Protein AF-A0A2J6Q0L1-F1 (afdb_monomer_lite)

Sequence (303 aa):
MDSPPRVKHFVGAFVLASAIPRPVEITCDRCSRRFTNGVYFHCTGCNDGNYDICPDCARTGIYCRDDSHSWVKQVIENGLRSSDVTISPESARKTNSVASYPSRFRPPQDTDTPKSLFADEHRFIRKSDPREILIYTDGACLRNGQSNPQAGFAFVYRSSAYNQTGTLTHAGTVRVRLETMGPTGETYTQTSNRAELRAVIAALQFLDWSTDCNRSWRSLVFATDSEYVAVNATERIKRWEATGWKLASYKGRAPEPVKNQDLWKLLLILIRQLREDGVNVAFWRIPREWNERADEFVKKGAE

Organism: NCBI:txid2082293

Structure (mmCIF, N/CA/C/O backbone):
data_AF-A0A2J6Q0L1-F1
#
_entry.id   AF-A0A2J6Q0L1-F1
#
loop_
_atom_site.group_PDB
_atom_site.id
_atom_site.type_symbol
_atom_site.label_atom_id
_atom_site.label_alt_id
_atom_site.label_comp_id
_atom_site.label_asym_id
_atom_site.label_entity_id
_atom_site.label_seq_id
_atom_site.pdbx_PDB_ins_code
_atom_site.Cartn_x
_atom_site.Cartn_y
_atom_site.Cartn_z
_atom_site.occupancy
_atom_site.B_iso_or_equiv
_atom_site.auth_seq_id
_atom_site.auth_comp_id
_atom_site.auth_asym_id
_atom_site.auth_atom_id
_atom_site.pdbx_PDB_model_num
ATOM 1 N N . MET A 1 1 ? -15.603 49.221 91.912 1.00 43.81 1 MET A N 1
ATOM 2 C CA . MET A 1 1 ? -15.381 47.778 91.685 1.00 43.81 1 MET A CA 1
ATOM 3 C C . MET A 1 1 ? -15.464 47.568 90.187 1.00 43.81 1 MET A C 1
ATOM 5 O O . MET A 1 1 ? -16.550 47.334 89.679 1.00 43.81 1 MET A O 1
ATOM 9 N N . ASP A 1 2 ? -14.348 47.765 89.488 1.00 39.31 2 ASP A N 1
ATOM 10 C CA . ASP A 1 2 ? -14.297 47.652 88.029 1.00 39.31 2 ASP A CA 1
ATOM 11 C C . ASP A 1 2 ? -13.705 46.305 87.620 1.00 39.31 2 ASP A C 1
ATOM 13 O O . ASP A 1 2 ? -12.690 45.857 88.151 1.00 39.31 2 ASP A O 1
ATOM 17 N N . SER A 1 3 ? -14.417 45.645 86.711 1.00 39.88 3 SER A N 1
ATOM 18 C CA . SER A 1 3 ? -14.129 44.307 86.191 1.00 39.88 3 SER A CA 1
ATOM 19 C C . SER A 1 3 ? -12.956 44.322 85.196 1.00 39.88 3 SER A C 1
ATOM 21 O O . SER A 1 3 ? -12.759 45.326 84.511 1.00 39.88 3 SER A O 1
ATOM 23 N N . PRO A 1 4 ? -12.198 43.218 85.045 1.00 42.66 4 PRO A N 1
ATOM 24 C CA . PRO A 1 4 ? -11.096 43.145 84.088 1.00 42.66 4 PRO A CA 1
ATOM 25 C C . PRO A 1 4 ? -11.599 42.967 82.636 1.00 42.66 4 PRO A C 1
ATOM 27 O O . PRO A 1 4 ? -12.730 42.516 82.418 1.00 42.66 4 PRO A O 1
ATOM 30 N N . PRO A 1 5 ? -10.781 43.303 81.617 1.00 43.00 5 PRO A N 1
ATOM 31 C CA . PRO A 1 5 ? -11.221 43.333 80.225 1.00 43.00 5 PRO A CA 1
ATOM 32 C C . PRO A 1 5 ? -11.323 41.931 79.601 1.00 43.00 5 PRO A C 1
ATOM 34 O O . PRO A 1 5 ? -10.504 41.047 79.847 1.00 43.00 5 PRO A O 1
ATOM 37 N N . ARG A 1 6 ? -12.331 41.743 78.735 1.00 42.97 6 ARG A N 1
ATOM 38 C CA . ARG A 1 6 ? -12.541 40.522 77.939 1.00 42.97 6 ARG A CA 1
ATOM 39 C C . ARG A 1 6 ? -11.533 40.426 76.787 1.00 42.97 6 ARG A C 1
ATOM 41 O O . ARG A 1 6 ? -11.453 41.322 75.949 1.00 42.97 6 ARG A O 1
ATOM 48 N N . VAL A 1 7 ? -10.842 39.291 76.700 1.00 39.22 7 VAL A N 1
ATOM 49 C CA . VAL A 1 7 ? -10.010 38.888 75.556 1.00 39.22 7 VAL A CA 1
ATOM 50 C C . VAL A 1 7 ? -10.919 38.532 74.373 1.00 39.22 7 VAL A C 1
ATOM 52 O O . VAL A 1 7 ? -11.794 37.677 74.496 1.00 39.22 7 VAL A O 1
ATOM 55 N N . LYS A 1 8 ? -10.731 39.179 73.216 1.00 41.00 8 LYS A N 1
ATOM 56 C CA . LYS A 1 8 ? -11.408 38.804 71.962 1.00 41.00 8 LYS A CA 1
ATOM 57 C C . LYS A 1 8 ? -10.668 37.622 71.329 1.00 41.00 8 LYS A C 1
ATOM 59 O O . LYS A 1 8 ? -9.518 37.764 70.928 1.00 41.00 8 LYS A O 1
ATOM 64 N N . HIS A 1 9 ? -11.318 36.465 71.228 1.00 37.41 9 HIS A N 1
ATOM 65 C CA . HIS A 1 9 ? -10.840 35.358 70.400 1.00 37.41 9 HIS A CA 1
ATOM 66 C C . HIS A 1 9 ? -11.100 35.671 68.922 1.00 37.41 9 HIS A C 1
ATOM 68 O O . HIS A 1 9 ? -12.247 35.830 68.507 1.00 37.41 9 HIS A O 1
ATOM 74 N N . PHE A 1 10 ? -10.031 35.768 68.132 1.00 38.72 10 PHE A N 1
ATOM 75 C CA . PHE A 1 10 ? -10.110 35.747 66.675 1.00 38.72 10 PHE A CA 1
ATOM 76 C C . PHE A 1 10 ? -10.331 34.298 66.231 1.00 38.72 10 PHE A C 1
ATOM 78 O O . PHE A 1 10 ? -9.437 33.463 66.352 1.00 38.72 10 PHE A O 1
ATOM 85 N N . VAL A 1 11 ? -11.524 33.994 65.724 1.00 41.34 11 VAL A N 1
ATOM 86 C CA . VAL A 1 11 ? -11.775 32.748 64.996 1.00 41.34 11 VAL A CA 1
ATOM 87 C C . VAL A 1 11 ? -11.223 32.949 63.586 1.00 41.34 11 VAL A C 1
ATOM 89 O O . VAL A 1 11 ? -11.772 33.722 62.803 1.00 41.34 11 VAL A O 1
ATOM 92 N N . GLY A 1 12 ? -10.088 32.318 63.287 1.00 35.81 12 GLY A N 1
ATOM 93 C CA . GLY A 1 12 ? -9.512 32.308 61.945 1.00 35.81 12 GLY A CA 1
ATOM 94 C C . GLY A 1 12 ? -10.427 31.556 60.981 1.00 35.81 12 GLY A C 1
ATOM 95 O O . GLY A 1 12 ? -10.763 30.396 61.216 1.00 35.81 12 GLY A O 1
ATOM 96 N N . ALA A 1 13 ? -10.833 32.213 59.896 1.00 43.34 13 ALA A N 1
ATOM 97 C CA . ALA A 1 13 ? -11.508 31.557 58.788 1.00 43.34 13 ALA A CA 1
ATOM 98 C C . ALA A 1 13 ? -10.514 30.620 58.083 1.00 43.34 13 ALA A C 1
ATOM 100 O O . ALA A 1 13 ? -9.536 31.073 57.488 1.00 43.34 13 ALA A O 1
ATOM 101 N N . PHE A 1 14 ? -10.758 29.311 58.155 1.00 39.94 14 PHE A N 1
ATOM 102 C CA . PHE A 1 14 ? -10.084 28.337 57.303 1.00 39.94 14 PHE A CA 1
ATOM 103 C C . PHE A 1 14 ? -10.535 28.565 55.857 1.00 39.94 14 PHE A C 1
ATOM 105 O O . PHE A 1 14 ? -11.664 28.248 55.486 1.00 39.94 14 PHE A O 1
ATOM 112 N N . VAL A 1 15 ? -9.649 29.123 55.034 1.00 45.28 15 VAL A N 1
ATOM 113 C CA . VAL A 1 15 ? -9.795 29.092 53.577 1.00 45.28 15 VAL A CA 1
ATOM 114 C C . VAL A 1 15 ? -9.533 27.652 53.141 1.00 45.28 15 VAL A C 1
ATOM 116 O O . VAL A 1 15 ? -8.418 27.151 53.280 1.00 45.28 15 VAL A O 1
ATOM 119 N N . LEU A 1 16 ? -10.566 26.969 52.643 1.00 43.16 16 LEU A N 1
ATOM 120 C CA . LEU A 1 16 ? -10.411 25.690 51.952 1.00 43.16 16 LEU A CA 1
ATOM 121 C C . LEU A 1 16 ? -9.501 25.920 50.740 1.00 43.16 16 LEU A C 1
ATOM 123 O O . LEU A 1 16 ? -9.878 26.617 49.798 1.00 43.16 16 LEU A O 1
ATOM 127 N N . ALA A 1 17 ? -8.293 25.357 50.773 1.00 47.16 17 ALA A N 1
ATOM 128 C CA . ALA A 1 17 ? -7.431 25.299 49.604 1.00 47.16 17 ALA A CA 1
ATOM 129 C C . ALA A 1 17 ? -8.176 24.530 48.503 1.00 47.16 17 ALA A C 1
ATOM 131 O O . ALA A 1 17 ? -8.455 23.339 48.648 1.00 47.16 17 ALA A O 1
ATOM 132 N N . SER A 1 18 ? -8.539 25.229 47.426 1.00 50.53 18 SER A N 1
ATOM 133 C CA . SER A 1 18 ? -9.127 24.612 46.240 1.00 50.53 18 SER A CA 1
ATOM 134 C C . SER A 1 18 ? -8.144 23.567 45.713 1.00 50.53 18 SER A C 1
ATOM 136 O O . SER A 1 18 ? -6.988 23.892 45.429 1.00 50.53 18 SER A O 1
ATOM 138 N N . ALA A 1 19 ? -8.565 22.303 45.660 1.00 52.47 19 ALA A N 1
ATOM 139 C CA . ALA A 1 19 ? -7.734 21.216 45.166 1.00 52.47 19 ALA A CA 1
ATOM 140 C C . ALA A 1 19 ? -7.288 21.544 43.735 1.00 52.47 19 ALA A C 1
ATOM 142 O O . ALA A 1 19 ? -8.127 21.734 42.855 1.00 52.47 19 ALA A O 1
ATOM 143 N N . ILE A 1 20 ? -5.973 21.621 43.503 1.00 54.44 20 ILE A N 1
ATOM 144 C CA . ILE A 1 20 ? -5.416 21.787 42.157 1.00 54.44 20 ILE A CA 1
ATOM 145 C C . ILE A 1 20 ? -5.939 20.611 41.316 1.00 54.44 20 ILE A C 1
ATOM 147 O O . ILE A 1 20 ? -5.666 19.459 41.678 1.00 54.44 20 ILE A O 1
ATOM 151 N N . PRO A 1 21 ? -6.709 20.854 40.237 1.00 56.03 21 PRO A N 1
ATOM 152 C CA . PRO A 1 21 ? -7.221 19.781 39.399 1.00 56.03 21 PRO A CA 1
ATOM 153 C C . PRO A 1 21 ? -6.050 18.945 38.890 1.00 56.03 21 PRO A C 1
ATOM 155 O O . PRO A 1 21 ? -5.069 19.489 38.376 1.00 56.03 21 PRO A O 1
ATOM 158 N N . ARG A 1 22 ? -6.126 17.619 39.051 1.00 58.34 22 ARG A N 1
ATOM 159 C CA . ARG A 1 22 ? -5.112 16.732 38.474 1.00 58.34 22 ARG A CA 1
ATOM 160 C C . ARG A 1 22 ? -5.097 16.951 36.957 1.00 58.34 22 ARG A C 1
ATOM 162 O O . ARG A 1 22 ? -6.177 16.983 36.363 1.00 58.34 22 ARG A O 1
ATOM 169 N N . PRO A 1 23 ? -3.918 17.100 36.332 1.00 65.44 23 PRO A N 1
ATOM 170 C CA . PRO A 1 23 ? -3.839 17.308 34.897 1.00 65.44 23 PRO A CA 1
ATOM 171 C C . PRO A 1 23 ? -4.496 16.131 34.178 1.00 65.44 23 PRO A C 1
ATOM 173 O O . PRO A 1 23 ? -4.191 14.967 34.437 1.00 65.44 23 PRO A O 1
ATOM 176 N N . VAL A 1 24 ? -5.432 16.459 33.295 1.00 76.88 24 VAL A N 1
ATOM 177 C CA . VAL A 1 24 ? -6.114 15.496 32.441 1.00 76.88 24 VAL A CA 1
ATOM 178 C C . VAL A 1 24 ? -5.097 14.933 31.449 1.00 76.88 24 VAL A C 1
ATOM 180 O O . VAL A 1 24 ? -4.650 15.641 30.550 1.00 76.88 24 VAL A O 1
ATOM 183 N N . GLU A 1 25 ? -4.743 13.661 31.599 1.00 86.31 25 GLU A N 1
ATOM 184 C CA . GLU A 1 25 ? -3.939 12.922 30.623 1.00 86.31 25 GLU A CA 1
ATOM 185 C C . GLU A 1 25 ? -4.867 12.095 29.729 1.00 86.31 25 GLU A C 1
ATOM 187 O O . GLU A 1 25 ? -5.691 11.325 30.224 1.00 86.31 25 GLU A O 1
ATOM 192 N N . ILE A 1 26 ? -4.740 12.262 28.414 1.00 89.50 26 ILE A N 1
ATOM 193 C CA . ILE A 1 26 ? -5.405 11.424 27.413 1.00 89.50 26 ILE A CA 1
ATOM 194 C C . ILE A 1 26 ? -4.358 10.526 26.774 1.00 89.50 26 ILE A C 1
ATOM 196 O O . ILE A 1 26 ? -3.254 10.971 26.450 1.00 89.50 26 ILE A O 1
ATOM 200 N N . THR A 1 27 ? -4.721 9.266 26.556 1.00 90.81 27 THR A N 1
ATOM 201 C CA . THR A 1 27 ? -3.919 8.322 25.779 1.00 90.81 27 THR A CA 1
ATOM 202 C C . THR A 1 27 ? -4.638 8.041 24.471 1.00 90.81 27 THR A C 1
ATOM 204 O O . THR A 1 27 ? -5.806 7.690 24.477 1.00 90.81 27 THR A O 1
ATOM 207 N N . CYS A 1 28 ? -3.943 8.188 23.344 1.00 88.25 28 CYS A N 1
ATOM 208 C CA . CYS A 1 28 ? -4.481 7.771 22.055 1.00 88.25 28 CYS A CA 1
ATOM 209 C C . CYS A 1 28 ? -4.581 6.240 22.005 1.00 88.25 28 CYS A C 1
ATOM 211 O O . CYS A 1 28 ? -3.542 5.579 21.983 1.00 88.25 28 CYS A O 1
ATOM 213 N N . ASP A 1 29 ? -5.783 5.681 21.875 1.00 86.31 29 ASP A N 1
ATOM 214 C CA . ASP A 1 29 ? -6.025 4.229 21.799 1.00 86.31 29 ASP A CA 1
ATOM 215 C C . ASP A 1 29 ? -5.377 3.553 20.583 1.00 86.31 29 ASP A C 1
ATOM 217 O O . ASP A 1 29 ? -5.276 2.329 20.509 1.00 86.31 29 ASP A O 1
ATOM 221 N N . ARG A 1 30 ? -4.921 4.345 19.604 1.00 80.12 30 ARG A N 1
ATOM 222 C CA . ARG A 1 30 ? -4.324 3.829 18.370 1.00 80.12 30 ARG A CA 1
ATOM 223 C C . ARG A 1 30 ? -2.802 3.823 18.347 1.00 80.12 30 ARG A C 1
ATOM 225 O O . ARG A 1 30 ? -2.208 2.881 17.835 1.00 80.12 30 ARG A O 1
ATOM 232 N N . CYS A 1 31 ? -2.166 4.901 18.795 1.00 79.75 31 CYS A N 1
ATOM 233 C CA . CYS A 1 31 ? -0.704 5.032 18.748 1.00 79.75 31 CYS A CA 1
ATOM 234 C C . CYS A 1 31 ? -0.062 5.098 20.132 1.00 79.75 31 CYS A C 1
ATOM 236 O O . CYS A 1 31 ? 1.137 5.350 20.229 1.00 79.75 31 CYS A O 1
ATOM 238 N N . SER A 1 32 ? -0.866 4.943 21.186 1.00 87.38 32 SER A N 1
ATOM 239 C CA . SER A 1 32 ? -0.460 4.995 22.593 1.00 87.38 32 SER A CA 1
ATOM 240 C C . SER A 1 32 ? 0.201 6.312 23.016 1.00 87.38 32 SER A C 1
ATOM 242 O O . SER A 1 32 ? 0.731 6.419 24.121 1.00 87.38 32 SER A O 1
ATOM 244 N N . ARG A 1 33 ? 0.171 7.345 22.160 1.00 87.94 33 ARG A N 1
ATOM 245 C CA . ARG A 1 33 ? 0.707 8.670 22.480 1.00 87.94 33 ARG A CA 1
ATOM 246 C C . ARG A 1 33 ? -0.137 9.306 23.577 1.00 87.94 33 ARG A C 1
ATOM 248 O O . ARG A 1 33 ? -1.350 9.430 23.420 1.00 87.94 33 ARG A O 1
ATOM 255 N N . ARG A 1 34 ? 0.534 9.775 24.625 1.00 91.06 34 ARG A N 1
ATOM 256 C CA . ARG A 1 34 ? -0.059 10.552 25.713 1.00 91.06 34 ARG A CA 1
ATOM 257 C C . ARG A 1 34 ? 0.043 12.045 25.445 1.00 91.06 34 ARG A C 1
ATOM 259 O O . ARG A 1 34 ? 1.038 12.503 24.880 1.00 91.06 34 ARG A O 1
ATOM 266 N N . PHE A 1 35 ? -0.982 12.790 25.830 1.00 87.12 35 PHE A N 1
ATOM 267 C CA . PHE A 1 35 ? -1.004 14.244 25.733 1.00 87.12 35 PHE A CA 1
ATOM 268 C C . PHE A 1 35 ? -1.924 14.840 26.801 1.00 87.12 35 PHE A C 1
ATOM 270 O O . PHE A 1 35 ? -2.906 14.231 27.221 1.00 87.12 35 PHE A O 1
ATOM 277 N N . THR A 1 36 ? -1.575 16.044 27.246 1.00 87.75 36 THR A N 1
ATOM 278 C CA . THR A 1 36 ? -2.255 16.771 28.332 1.00 87.75 36 THR A CA 1
ATOM 279 C C . THR A 1 36 ? -2.812 18.119 27.881 1.00 87.75 36 THR A C 1
ATOM 281 O O . THR A 1 36 ? -3.348 18.872 28.688 1.00 87.75 36 THR A O 1
ATOM 284 N N . ASN A 1 37 ? -2.654 18.453 26.598 1.00 87.81 37 ASN A N 1
ATOM 285 C CA . ASN A 1 37 ? -3.068 19.724 26.019 1.00 87.81 37 ASN A CA 1
ATOM 286 C C . ASN A 1 37 ? -3.370 19.551 24.523 1.00 87.81 37 ASN A C 1
ATOM 288 O O . ASN A 1 37 ? -2.780 18.689 23.863 1.00 87.81 37 ASN A O 1
ATOM 292 N N . GLY A 1 38 ? -4.243 20.398 23.984 1.00 88.19 38 GLY A N 1
ATOM 293 C CA . GLY A 1 38 ? -4.613 20.427 22.572 1.00 88.19 38 GLY A CA 1
ATOM 294 C C . GLY A 1 38 ? -5.862 19.614 22.222 1.00 88.19 38 GLY A C 1
ATOM 295 O O . GLY A 1 38 ? -6.671 19.252 23.074 1.00 88.19 38 GLY A O 1
ATOM 296 N N . VAL A 1 39 ? -6.040 19.367 20.923 1.00 89.88 39 VAL A N 1
ATOM 297 C CA . VAL A 1 39 ? -7.239 18.731 20.355 1.00 89.88 39 VAL A CA 1
ATOM 298 C C . VAL A 1 39 ? -7.125 17.207 20.384 1.00 89.88 39 VAL A C 1
ATOM 300 O O . VAL A 1 39 ? -6.062 16.662 20.091 1.00 89.88 39 VAL A O 1
ATOM 303 N N . TYR A 1 40 ? -8.237 16.518 20.628 1.00 90.81 40 TYR A N 1
ATOM 304 C CA . TYR A 1 40 ? -8.406 15.083 20.388 1.00 90.81 40 TYR A CA 1
ATOM 305 C C . TYR A 1 40 ? -9.822 14.765 19.907 1.00 90.81 40 TYR A C 1
ATOM 307 O O . TYR A 1 40 ? -10.690 15.637 19.870 1.00 90.81 40 TYR A O 1
ATOM 315 N N . PHE A 1 41 ? -10.047 13.526 19.481 1.00 89.88 41 PHE A N 1
ATOM 316 C CA . PHE A 1 41 ? -11.352 13.071 19.013 1.00 89.88 41 PHE A CA 1
ATOM 317 C C . PHE A 1 41 ? -11.811 11.899 19.859 1.00 89.88 41 PHE A C 1
ATOM 319 O O . PHE A 1 41 ? -11.091 10.911 19.991 1.00 89.88 41 PHE A O 1
ATOM 326 N N . HIS A 1 42 ? -13.014 12.038 20.394 1.00 89.81 42 HIS A N 1
ATOM 327 C CA . HIS A 1 42 ? -13.631 11.107 21.316 1.00 89.81 42 HIS A CA 1
ATOM 328 C C . HIS A 1 42 ? -14.771 10.357 20.632 1.00 89.81 42 HIS A C 1
ATOM 330 O O . HIS A 1 42 ? -15.653 10.986 20.040 1.00 89.81 42 HIS A O 1
ATOM 336 N N . CYS A 1 43 ? -14.767 9.030 20.707 1.00 87.69 43 CYS A N 1
ATOM 337 C CA . CYS A 1 43 ? -15.856 8.200 20.206 1.00 87.69 43 CYS A CA 1
ATOM 338 C C . CYS A 1 43 ? -16.934 8.037 21.274 1.00 87.69 43 CYS A C 1
ATOM 340 O O . CYS A 1 43 ? -16.639 7.572 22.372 1.00 87.69 43 CYS A O 1
ATOM 342 N N . THR A 1 44 ? -18.194 8.301 20.935 1.00 84.50 44 THR A N 1
ATOM 343 C CA . THR A 1 44 ? -19.297 8.166 21.901 1.00 84.50 44 THR A CA 1
ATOM 344 C C . THR A 1 44 ? -19.805 6.731 22.072 1.00 84.50 44 THR A C 1
ATOM 346 O O . THR A 1 44 ? -20.684 6.509 22.895 1.00 84.50 44 THR A O 1
ATOM 349 N N . GLY A 1 45 ? -19.314 5.769 21.281 1.00 82.19 45 GLY A N 1
ATOM 350 C CA . GLY A 1 45 ? -19.825 4.389 21.275 1.00 82.19 45 GLY A CA 1
ATOM 351 C C . GLY A 1 45 ? -18.782 3.289 21.492 1.00 82.19 45 GLY A C 1
ATOM 352 O O . GLY A 1 45 ? -19.147 2.145 21.739 1.00 82.19 45 GLY A O 1
ATOM 353 N N . CYS A 1 46 ? -17.481 3.585 21.402 1.00 80.62 46 CYS A N 1
ATOM 354 C CA . CYS A 1 46 ? -16.428 2.591 21.636 1.00 80.62 46 CYS A CA 1
ATOM 355 C C . CYS A 1 46 ? -15.864 2.683 23.056 1.00 80.62 46 CYS A C 1
ATOM 357 O O . CYS A 1 46 ? -15.731 3.778 23.596 1.00 80.62 46 CYS A O 1
ATOM 359 N N . ASN A 1 47 ? -15.463 1.532 23.612 1.00 78.44 47 ASN A N 1
ATOM 360 C CA . ASN A 1 47 ? -14.826 1.424 24.931 1.00 78.44 47 ASN A CA 1
ATOM 361 C C . ASN A 1 47 ? -15.643 2.114 26.041 1.00 78.44 47 ASN A C 1
ATOM 363 O O . ASN A 1 47 ? -15.093 2.901 26.803 1.00 78.44 47 ASN A O 1
ATOM 367 N N . ASP A 1 48 ? -16.966 1.909 26.043 1.00 77.00 48 ASP A N 1
ATOM 368 C CA . ASP A 1 48 ? -17.917 2.574 26.948 1.00 77.00 48 ASP A CA 1
ATOM 369 C C . ASP A 1 48 ? -17.828 4.112 26.933 1.00 77.00 48 ASP A C 1
ATOM 371 O O . ASP A 1 48 ? -18.035 4.780 27.945 1.00 77.00 48 ASP A O 1
ATOM 375 N N . GLY A 1 49 ? -17.506 4.686 25.768 1.00 71.69 49 GLY A N 1
ATOM 376 C CA . GLY A 1 49 ? -17.287 6.122 25.622 1.00 71.69 49 GLY A CA 1
ATOM 377 C C . GLY A 1 49 ? -15.947 6.557 26.207 1.00 71.69 49 GLY A C 1
ATOM 378 O O . GLY A 1 49 ? -15.874 7.577 26.876 1.00 71.69 49 GLY A O 1
ATOM 379 N N . ASN A 1 50 ? -14.891 5.769 26.006 1.00 79.38 50 ASN A N 1
ATOM 380 C CA . ASN A 1 50 ? -13.520 6.098 26.407 1.00 79.38 50 ASN A CA 1
ATOM 381 C C . ASN A 1 50 ? -12.519 5.691 25.320 1.00 79.38 50 ASN A C 1
ATOM 383 O O . ASN A 1 50 ? -11.470 5.114 25.599 1.00 79.38 50 ASN A O 1
ATOM 387 N N . TYR A 1 51 ? -12.901 5.888 24.059 1.00 86.94 51 TYR A N 1
ATOM 388 C CA . TYR A 1 51 ? -12.012 5.669 22.928 1.00 86.94 51 TYR A CA 1
ATOM 389 C C . TYR A 1 51 ? -11.602 7.024 22.351 1.00 86.94 51 TYR A C 1
ATOM 391 O O . TYR A 1 51 ? -12.410 7.717 21.724 1.00 86.94 51 TYR A O 1
ATOM 399 N N . ASP A 1 52 ? -10.340 7.379 22.560 1.00 90.56 52 ASP A N 1
ATOM 400 C CA . ASP A 1 52 ? -9.753 8.674 22.256 1.00 90.56 52 ASP A CA 1
ATOM 401 C C . ASP A 1 52 ? -8.624 8.537 21.236 1.00 90.56 52 ASP A C 1
ATOM 403 O O . ASP A 1 52 ? -7.733 7.693 21.343 1.00 90.56 52 ASP A O 1
ATOM 407 N N . ILE A 1 53 ? -8.605 9.417 20.236 1.00 88.31 53 ILE A N 1
ATOM 408 C CA . ILE A 1 53 ? -7.521 9.453 19.251 1.00 88.31 53 ILE A CA 1
ATOM 409 C C . ILE A 1 53 ? -6.921 10.845 19.105 1.00 88.31 53 ILE A C 1
ATOM 411 O O . ILE A 1 53 ? -7.606 11.869 19.131 1.00 88.31 53 ILE A O 1
ATOM 415 N N . CYS A 1 54 ? -5.604 10.883 18.903 1.00 88.25 54 CYS A N 1
ATOM 416 C CA . CYS A 1 54 ? -4.887 12.128 18.658 1.00 88.25 54 CYS A CA 1
ATOM 417 C C . CYS A 1 54 ? -5.166 12.673 17.241 1.00 88.25 54 CYS A C 1
ATOM 419 O O . CYS A 1 54 ? -5.551 11.908 16.347 1.00 88.25 54 CYS A O 1
ATOM 421 N N . PRO A 1 55 ? -4.900 13.968 16.978 1.00 85.19 55 PRO A N 1
ATOM 422 C CA . PRO A 1 55 ? -5.132 14.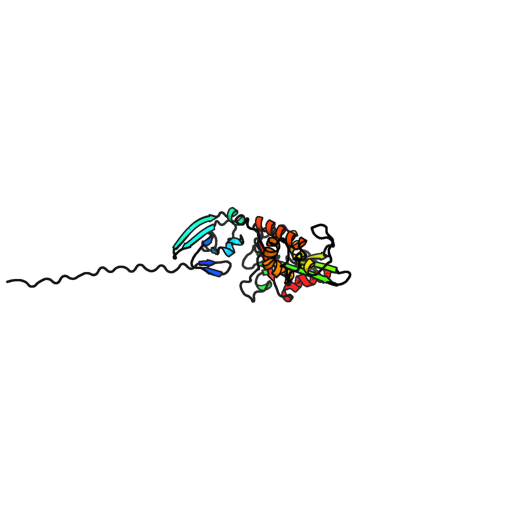576 15.669 1.00 85.19 55 PRO A CA 1
ATOM 423 C C . PRO A 1 55 ? -4.388 13.879 14.531 1.00 85.19 55 PRO A C 1
ATOM 425 O O . PRO A 1 55 ? -4.909 13.771 13.426 1.00 85.19 55 PRO A O 1
ATOM 428 N N . ASP A 1 56 ? -3.190 13.356 14.791 1.00 81.56 56 ASP A N 1
ATOM 429 C CA . ASP A 1 56 ? -2.415 12.622 13.790 1.00 81.56 56 ASP A CA 1
ATOM 430 C C . ASP A 1 56 ? -3.106 11.325 13.369 1.00 81.56 56 ASP A C 1
ATOM 432 O O . ASP A 1 56 ? -3.169 11.020 12.180 1.00 81.56 56 ASP A O 1
ATOM 436 N N . CYS A 1 57 ? -3.652 10.586 14.337 1.00 76.50 57 CYS A N 1
ATOM 437 C CA . CYS A 1 57 ? -4.412 9.371 14.077 1.00 76.50 57 CYS A CA 1
ATOM 438 C C . CYS A 1 57 ? -5.754 9.692 13.413 1.00 76.50 57 CYS A C 1
ATOM 440 O O . CYS A 1 57 ? -6.101 9.033 12.437 1.00 76.50 57 CYS A O 1
ATOM 442 N N . ALA A 1 58 ? -6.456 10.741 13.845 1.00 77.88 58 ALA A N 1
ATOM 443 C CA . ALA A 1 58 ? -7.700 11.187 13.214 1.00 77.88 58 ALA A CA 1
ATOM 444 C C . ALA A 1 58 ? -7.499 11.618 11.753 1.00 77.88 58 ALA A C 1
ATOM 446 O O . ALA A 1 58 ? -8.309 11.297 10.887 1.00 77.88 58 ALA A O 1
ATOM 447 N N . ARG A 1 59 ? -6.365 12.256 11.430 1.00 72.50 59 ARG A N 1
ATOM 448 C CA . ARG A 1 59 ? -5.987 12.600 10.047 1.00 72.50 59 ARG A CA 1
ATOM 449 C C . ARG A 1 59 ? -5.777 11.389 9.151 1.00 72.50 59 ARG A C 1
ATOM 451 O O . ARG A 1 59 ? -5.782 11.536 7.935 1.00 72.50 59 ARG A O 1
ATOM 458 N N . THR A 1 60 ? -5.627 10.190 9.702 1.00 64.38 60 THR A N 1
ATOM 459 C CA . THR A 1 60 ? -5.653 8.976 8.883 1.00 64.38 60 THR A CA 1
ATOM 460 C C . THR A 1 60 ? -7.079 8.573 8.494 1.00 64.38 60 THR A C 1
ATOM 462 O O . THR A 1 60 ? -7.226 7.649 7.723 1.00 64.38 60 THR A O 1
ATOM 465 N N . GLY A 1 61 ? -8.148 9.236 8.937 1.00 61.47 61 GLY A N 1
ATOM 466 C CA . GLY A 1 61 ? -9.516 8.940 8.477 1.00 61.47 61 GLY A CA 1
ATOM 467 C C . GLY A 1 61 ? -10.125 7.651 9.042 1.00 61.47 61 GLY A C 1
ATOM 468 O O . GLY A 1 61 ? -11.276 7.346 8.756 1.00 61.47 61 GLY A O 1
ATOM 469 N N . ILE A 1 62 ? -9.389 6.909 9.876 1.00 63.31 62 ILE A N 1
ATOM 470 C CA . ILE A 1 62 ? -9.960 5.873 10.745 1.00 63.31 62 ILE A CA 1
ATOM 471 C C . ILE A 1 62 ? -10.099 6.490 12.121 1.00 63.31 62 ILE A C 1
ATOM 473 O O . ILE A 1 62 ? -9.096 6.716 12.808 1.00 63.31 62 ILE A O 1
ATOM 477 N N . TYR A 1 63 ? -11.344 6.754 12.496 1.00 69.44 63 TYR A N 1
ATOM 478 C CA . TYR A 1 63 ? -11.638 7.314 13.795 1.00 69.44 63 TYR A CA 1
ATOM 479 C C . TYR A 1 63 ? -11.778 6.190 14.848 1.00 69.44 63 TYR A C 1
ATOM 481 O O . TYR A 1 63 ? -10.989 6.177 15.781 1.00 69.44 63 TYR A O 1
ATOM 489 N N . CYS A 1 64 ? -12.636 5.167 14.684 1.00 70.56 64 CYS A N 1
ATOM 490 C CA . CYS A 1 64 ? -12.689 3.974 15.567 1.00 70.56 64 CYS A CA 1
ATOM 491 C C . CYS A 1 64 ? -13.017 2.697 14.791 1.00 70.56 64 CYS A C 1
ATOM 493 O O . CYS A 1 64 ? -13.117 2.708 13.566 1.00 70.56 64 CYS A O 1
ATOM 495 N N . ARG A 1 65 ? -13.186 1.603 15.543 1.00 66.50 65 ARG A N 1
ATOM 496 C CA . ARG A 1 65 ? -13.535 0.266 15.053 1.00 66.50 65 ARG A CA 1
ATOM 497 C C . ARG A 1 65 ? -14.947 0.178 14.454 1.00 66.50 65 ARG A C 1
ATOM 499 O O . ARG A 1 65 ? -15.175 -0.701 13.627 1.00 66.50 65 ARG A O 1
ATOM 506 N N . ASP A 1 66 ? -15.864 1.067 14.845 1.00 68.88 66 ASP A N 1
ATOM 507 C CA . ASP A 1 66 ? -17.239 1.141 14.333 1.00 68.88 66 ASP A CA 1
ATOM 508 C C . ASP A 1 66 ? -17.485 2.465 13.583 1.00 68.88 66 ASP A C 1
ATOM 510 O O . ASP A 1 66 ? -17.215 3.564 14.063 1.00 68.88 66 ASP A O 1
ATOM 514 N N . ASP A 1 67 ? -17.987 2.367 12.363 1.00 65.06 67 ASP A N 1
ATOM 515 C CA . ASP A 1 67 ? -18.233 3.488 11.461 1.00 65.06 67 ASP A CA 1
ATOM 516 C C . ASP A 1 67 ? -19.690 3.950 11.441 1.00 65.06 67 ASP A C 1
ATOM 518 O O . ASP A 1 67 ? -20.073 4.704 10.541 1.00 65.06 67 ASP A O 1
ATOM 522 N N . SER A 1 68 ? -20.477 3.475 12.403 1.00 70.62 68 SER A N 1
ATOM 523 C CA . SER A 1 68 ? -21.778 4.003 12.801 1.00 70.62 68 SER A CA 1
ATOM 524 C C . SER A 1 68 ? -21.662 4.960 13.997 1.00 70.62 68 SER A C 1
ATOM 526 O O . SER A 1 68 ? -22.594 5.711 14.279 1.00 70.62 68 SER A O 1
ATOM 528 N N . HIS A 1 69 ? -20.507 4.991 14.674 1.00 81.44 69 HIS A N 1
ATOM 529 C CA . HIS A 1 69 ? -20.300 5.838 15.844 1.00 81.44 69 HIS A CA 1
ATOM 530 C C . HIS A 1 69 ? -19.980 7.288 15.487 1.00 81.44 69 HIS A C 1
ATOM 532 O O . HIS A 1 69 ? -19.103 7.584 14.668 1.00 81.44 69 HIS A O 1
ATOM 538 N N . SER A 1 70 ? -20.684 8.188 16.169 1.00 84.44 70 SER A N 1
ATOM 539 C CA . SER A 1 70 ? -20.417 9.620 16.167 1.00 84.44 70 SER A CA 1
ATOM 540 C C . SER A 1 70 ? -19.193 9.963 17.010 1.00 84.44 70 SER A C 1
ATOM 542 O O . SER A 1 70 ? -18.772 9.230 17.911 1.00 84.44 70 SER A O 1
ATOM 544 N N . TRP A 1 71 ? -18.635 11.123 16.700 1.00 85.81 71 TRP A N 1
ATOM 545 C CA . TRP A 1 71 ? -17.403 11.618 17.285 1.00 85.81 71 TRP A CA 1
ATOM 546 C C . TRP A 1 71 ? -17.607 12.990 17.859 1.00 85.81 71 TRP A C 1
ATOM 548 O O . TRP A 1 71 ? -18.340 13.792 17.293 1.00 85.81 71 TRP A O 1
ATOM 558 N N . VAL A 1 72 ? -16.886 13.294 18.925 1.00 88.50 72 VAL A N 1
ATOM 559 C CA . VAL A 1 72 ? -16.824 14.642 19.467 1.00 88.50 72 VAL A CA 1
ATOM 560 C C . VAL A 1 72 ? -15.377 15.096 19.428 1.00 88.50 72 VAL A C 1
ATOM 562 O O . VAL A 1 72 ? -14.497 14.467 20.016 1.00 88.50 72 VAL A O 1
ATOM 565 N N . LYS A 1 73 ? -15.112 16.188 18.711 1.00 90.00 73 LYS A N 1
ATOM 566 C CA . LYS A 1 73 ? -13.846 16.904 18.832 1.00 90.00 73 LYS A CA 1
ATOM 567 C C . LYS A 1 73 ? -13.807 17.527 20.223 1.00 90.00 73 LYS A C 1
ATOM 569 O O . LYS A 1 73 ? -14.681 18.317 20.571 1.00 90.00 73 LYS A O 1
ATOM 574 N N . GLN A 1 74 ? -12.802 17.159 20.997 1.00 90.50 74 GLN A N 1
ATOM 575 C CA . GLN A 1 74 ? -12.567 17.658 22.341 1.00 90.50 74 GLN A CA 1
ATOM 576 C C . GLN A 1 74 ? -11.284 18.493 22.351 1.00 90.50 74 GLN A C 1
ATOM 578 O O . GLN A 1 74 ? -10.343 18.229 21.595 1.00 90.50 74 GLN A O 1
ATOM 583 N N . VAL A 1 75 ? -11.238 19.496 23.216 1.00 89.69 75 VAL A N 1
ATOM 584 C CA . VAL A 1 75 ? -10.077 20.358 23.433 1.00 89.69 75 VAL A CA 1
ATOM 585 C C . VAL A 1 75 ? -9.699 20.279 24.903 1.00 89.69 75 VAL A C 1
ATOM 587 O O . VAL A 1 75 ? -10.563 20.324 25.778 1.00 89.69 75 VAL A O 1
ATOM 590 N N . ILE A 1 76 ? -8.406 20.124 25.172 1.00 88.44 76 ILE A N 1
ATOM 591 C CA . ILE A 1 76 ? -7.834 20.319 26.500 1.00 88.44 76 ILE A CA 1
ATOM 592 C C . ILE A 1 76 ? -7.042 21.607 26.450 1.00 88.44 76 ILE A C 1
ATOM 594 O O . ILE A 1 76 ? -6.104 21.695 25.666 1.00 88.44 76 ILE A O 1
ATOM 598 N N . GLU A 1 77 ? -7.407 22.571 27.285 1.00 85.88 77 GLU A N 1
ATOM 599 C CA . GLU A 1 77 ? -6.650 23.802 27.496 1.00 85.88 77 GLU A CA 1
ATOM 600 C C . GLU A 1 77 ? -6.578 24.080 28.995 1.00 85.88 77 GLU A C 1
ATOM 602 O O . GLU A 1 77 ? -7.583 24.020 29.702 1.00 85.88 77 GLU A O 1
ATOM 607 N N . ASN A 1 78 ? -5.371 24.342 29.506 1.00 80.50 78 ASN A N 1
ATOM 608 C CA . ASN A 1 78 ? -5.125 24.608 30.931 1.00 80.50 78 ASN A CA 1
ATOM 609 C C . ASN A 1 78 ? -5.705 23.534 31.881 1.00 80.50 78 ASN A C 1
ATOM 611 O O . ASN A 1 78 ? -6.134 23.838 32.991 1.00 80.50 78 ASN A O 1
ATOM 615 N N . GLY A 1 79 ? -5.732 22.270 31.441 1.00 74.75 79 GLY A N 1
ATOM 616 C CA . GLY A 1 79 ? -6.259 21.141 32.215 1.00 74.75 79 GLY A CA 1
ATOM 617 C C . GLY A 1 79 ? -7.786 20.993 32.206 1.00 74.75 79 GLY A C 1
ATOM 618 O O . GLY A 1 79 ? -8.297 20.072 32.839 1.00 74.75 79 GLY A O 1
ATOM 619 N N . LEU A 1 80 ? -8.516 21.844 31.479 1.00 77.81 80 LEU A N 1
ATOM 620 C CA . LEU A 1 80 ? -9.972 21.776 31.329 1.00 77.81 80 LEU A CA 1
ATOM 621 C C . LEU A 1 80 ? -10.353 21.131 29.992 1.00 77.81 80 LEU A C 1
ATOM 623 O O . LEU A 1 80 ? -9.754 21.448 28.966 1.00 77.81 80 LEU A O 1
ATOM 627 N N . ARG A 1 81 ? -11.355 20.237 30.004 1.00 83.69 81 ARG A N 1
ATOM 628 C CA . ARG A 1 81 ? -11.935 19.624 28.795 1.00 83.69 81 ARG A CA 1
ATOM 629 C C . ARG A 1 81 ? -13.123 20.451 28.302 1.00 83.69 81 ARG A C 1
ATOM 631 O O . ARG A 1 81 ? -14.025 20.739 29.087 1.00 83.69 81 ARG A O 1
ATOM 638 N N . SER A 1 82 ? -13.169 20.750 27.009 1.00 82.88 82 SER A N 1
ATOM 639 C CA . SER A 1 82 ? -14.346 21.302 26.334 1.00 82.88 82 SER A CA 1
ATOM 640 C C . SER A 1 82 ? -14.653 20.537 25.047 1.00 82.88 82 SER A C 1
ATOM 642 O O . SER A 1 82 ? -13.757 20.040 24.364 1.00 82.88 82 SER A O 1
ATOM 644 N N . SER A 1 83 ? -15.942 20.423 24.728 1.00 82.25 83 SER A N 1
ATOM 645 C CA . SER A 1 83 ? -16.439 19.777 23.512 1.00 82.25 83 SER A CA 1
ATOM 646 C C . SER A 1 83 ? -16.724 20.835 22.451 1.00 82.25 83 SER A C 1
ATOM 648 O O . SER A 1 83 ? -17.384 21.826 22.748 1.00 82.25 83 SER A O 1
ATOM 650 N N . ASP A 1 84 ? -16.228 20.630 21.234 1.00 74.81 84 ASP A N 1
ATOM 651 C CA . ASP A 1 84 ? -16.261 21.637 20.165 1.00 74.81 84 ASP A CA 1
ATOM 652 C C . ASP A 1 84 ? -17.284 21.274 19.077 1.00 74.81 84 ASP A C 1
ATOM 654 O O . ASP A 1 84 ? -18.257 21.986 18.848 1.00 74.81 84 ASP A O 1
ATOM 658 N N . VAL A 1 85 ? -17.115 20.116 18.427 1.00 80.56 85 VAL A N 1
ATOM 659 C CA . VAL A 1 85 ? -17.925 19.730 17.257 1.00 80.56 85 VAL A CA 1
ATOM 660 C C . VAL A 1 85 ? -18.269 18.247 17.298 1.00 80.56 85 VAL A C 1
ATOM 662 O O . VAL A 1 85 ? -17.381 17.413 17.483 1.00 80.56 85 VAL A O 1
ATOM 665 N N . THR A 1 86 ? -19.543 17.916 17.055 1.00 84.44 86 THR A N 1
ATOM 666 C CA . THR A 1 86 ? -19.958 16.535 16.770 1.00 84.44 86 THR A CA 1
ATOM 667 C C . THR A 1 86 ? -19.721 16.228 15.294 1.00 84.44 86 THR A C 1
ATOM 669 O O . THR A 1 86 ? -20.223 16.928 14.418 1.00 84.44 86 THR A O 1
ATOM 672 N N . ILE A 1 87 ? -18.954 15.184 15.009 1.00 77.69 87 ILE A N 1
ATOM 673 C CA . ILE A 1 87 ? -18.641 14.716 13.663 1.00 77.69 87 ILE A CA 1
ATOM 674 C C . ILE A 1 87 ? -19.447 13.439 13.442 1.00 77.69 87 ILE A C 1
ATOM 676 O O . ILE A 1 87 ? -19.278 12.448 14.159 1.00 77.69 87 ILE A O 1
ATOM 680 N N . SER A 1 88 ? -20.345 13.476 12.457 1.00 77.00 88 SER A N 1
ATOM 681 C CA . SER A 1 88 ? -21.123 12.300 12.075 1.00 77.00 88 SER A CA 1
ATOM 682 C C . SER A 1 88 ? -20.204 11.221 11.487 1.00 77.00 88 SER A C 1
ATOM 684 O O . SER A 1 88 ? -19.116 11.536 10.989 1.00 77.00 88 SER A O 1
ATOM 686 N N . PRO A 1 89 ? -20.628 9.950 11.473 1.00 71.56 89 PRO A N 1
ATOM 687 C CA . PRO A 1 89 ? -19.818 8.889 10.890 1.00 71.56 89 PRO A CA 1
ATOM 688 C C . PRO A 1 89 ? -19.542 9.102 9.394 1.00 71.56 89 PRO A C 1
ATOM 690 O O . PRO A 1 89 ? -18.464 8.774 8.904 1.00 71.56 89 PRO A O 1
ATOM 693 N N . GLU A 1 90 ? -20.484 9.702 8.662 1.00 69.75 90 GLU A N 1
ATOM 694 C CA . GLU A 1 90 ? -20.301 10.056 7.253 1.00 69.75 90 GLU A CA 1
ATOM 695 C C . GLU A 1 90 ? -19.287 11.196 7.081 1.00 69.75 90 GLU A C 1
ATOM 697 O O . GLU A 1 90 ? -18.388 11.115 6.242 1.00 69.75 90 GLU A O 1
ATOM 702 N N . SER A 1 91 ? -19.374 12.233 7.920 1.00 70.88 91 SER A N 1
ATOM 703 C CA . SER A 1 91 ? -18.403 13.327 7.924 1.00 70.88 91 SER A CA 1
ATOM 704 C C . SER A 1 91 ? -17.006 12.829 8.291 1.00 70.88 91 SER A C 1
ATOM 706 O O . SER A 1 91 ? -16.047 13.219 7.637 1.00 70.88 91 SER A O 1
ATOM 708 N N . ALA A 1 92 ? -16.881 11.907 9.250 1.00 64.94 92 ALA A N 1
ATOM 709 C CA . ALA A 1 92 ? -15.611 11.290 9.632 1.00 64.94 92 ALA A CA 1
ATOM 710 C C . ALA A 1 92 ? -14.951 10.511 8.475 1.00 64.94 92 ALA A C 1
ATOM 712 O O . ALA A 1 92 ? -13.726 10.458 8.385 1.00 64.94 92 ALA A O 1
ATOM 713 N N . ARG A 1 93 ? -15.733 9.940 7.547 1.00 60.38 93 ARG A N 1
ATOM 714 C CA . ARG A 1 93 ? -15.188 9.300 6.333 1.00 60.38 93 ARG A CA 1
ATOM 715 C C . ARG A 1 93 ? -14.667 10.325 5.320 1.00 60.38 93 ARG A C 1
ATOM 717 O O . ARG A 1 93 ? -13.670 10.065 4.656 1.00 60.38 93 ARG A O 1
ATOM 724 N N . LYS A 1 94 ? -15.310 11.495 5.228 1.00 57.81 94 LYS A N 1
ATOM 725 C CA . LYS A 1 94 ? -15.056 12.526 4.202 1.00 57.81 94 LYS A CA 1
ATOM 726 C C . LYS A 1 94 ? -14.098 13.647 4.634 1.00 57.81 94 LYS A C 1
ATOM 728 O O . LYS A 1 94 ? -13.679 14.440 3.796 1.00 57.81 94 LYS A O 1
ATOM 733 N N . THR A 1 95 ? -13.711 13.743 5.909 1.00 50.91 95 THR A N 1
ATOM 734 C CA . THR A 1 95 ? -12.953 14.878 6.491 1.00 50.91 95 THR A CA 1
ATOM 735 C C . THR A 1 95 ? -11.502 15.051 6.019 1.00 50.91 95 THR A C 1
ATOM 737 O O . THR A 1 95 ? -10.751 15.799 6.639 1.00 50.91 95 THR A O 1
ATOM 740 N N . ASN A 1 96 ? -11.061 14.435 4.920 1.00 49.66 96 ASN A N 1
ATOM 741 C CA . ASN A 1 96 ? -9.736 14.716 4.360 1.00 49.66 96 ASN A CA 1
ATOM 742 C C . ASN A 1 96 ? -9.766 14.837 2.831 1.00 49.66 96 ASN A C 1
ATOM 744 O O . ASN A 1 96 ? -9.403 13.902 2.128 1.00 49.66 96 ASN A O 1
ATOM 748 N N . SER A 1 97 ? -10.091 16.037 2.343 1.00 45.97 97 SER A N 1
ATOM 749 C CA . SER A 1 97 ? -9.796 16.499 0.974 1.00 45.97 97 SER A CA 1
ATOM 750 C C . SER A 1 97 ? -8.347 16.992 0.801 1.00 45.97 97 SER A C 1
ATOM 752 O O . SER A 1 97 ? -8.013 17.665 -0.173 1.00 45.97 97 SER A O 1
ATOM 754 N N . VAL A 1 98 ? -7.456 16.687 1.750 1.00 53.84 98 VAL A N 1
ATOM 755 C CA . VAL A 1 98 ? -6.021 16.959 1.606 1.00 53.84 98 VAL A CA 1
ATOM 756 C C . VAL A 1 98 ? -5.414 15.858 0.744 1.00 53.84 98 VAL A C 1
ATOM 758 O O . VAL A 1 98 ? -5.784 14.698 0.902 1.00 53.84 98 VAL A O 1
ATOM 761 N N . ALA A 1 99 ? -4.460 16.213 -0.127 1.00 60.75 99 ALA A N 1
ATOM 762 C CA . ALA A 1 99 ? -3.651 15.263 -0.890 1.00 60.75 99 ALA A CA 1
ATOM 763 C C . ALA A 1 99 ? -3.227 14.082 0.003 1.00 60.75 99 ALA A C 1
ATOM 765 O O . ALA A 1 99 ? -2.373 14.225 0.883 1.00 60.75 99 ALA A O 1
ATOM 766 N N . SER A 1 100 ? -3.887 12.938 -0.194 1.00 79.19 100 SER A N 1
ATOM 767 C CA . SER A 1 100 ? -3.655 11.738 0.598 1.00 79.19 100 SER A CA 1
ATOM 768 C C . SER A 1 100 ? -2.393 11.055 0.097 1.00 79.19 100 SER A C 1
ATOM 770 O O . SER A 1 100 ? -2.222 10.858 -1.109 1.00 79.19 100 SER A O 1
ATOM 772 N N . TYR A 1 101 ? -1.509 10.724 1.030 1.00 90.56 101 TYR A N 1
ATOM 773 C CA . TYR A 1 101 ? -0.279 9.984 0.784 1.00 90.56 101 TYR A CA 1
ATOM 774 C C . TYR A 1 101 ? -0.296 8.730 1.648 1.00 90.56 101 TYR A C 1
ATOM 776 O O . TYR A 1 101 ? -0.835 8.772 2.761 1.00 90.56 101 TYR A O 1
ATOM 784 N N . PRO A 1 102 ? 0.305 7.626 1.184 1.00 92.19 102 PRO A N 1
ATOM 785 C CA . PRO A 1 102 ? 0.390 6.442 2.010 1.00 92.19 102 PRO A CA 1
ATOM 786 C C . PRO A 1 102 ? 1.263 6.698 3.237 1.00 92.19 102 PRO A C 1
ATOM 788 O O . PRO A 1 102 ? 2.209 7.488 3.221 1.00 92.19 102 PRO A O 1
ATOM 791 N N . SER A 1 103 ? 0.937 5.996 4.313 1.00 91.38 103 SER A N 1
ATOM 792 C CA . SER A 1 103 ? 1.654 6.103 5.581 1.00 91.38 103 SER A CA 1
ATOM 793 C C . SER A 1 103 ? 2.645 4.955 5.770 1.00 91.38 103 SER A C 1
ATOM 795 O O . SER A 1 103 ? 2.540 3.904 5.141 1.00 91.38 103 SER A O 1
ATOM 797 N N . ARG A 1 104 ? 3.624 5.136 6.657 1.00 93.62 104 ARG A N 1
ATOM 798 C CA . ARG A 1 104 ? 4.458 4.026 7.122 1.00 93.62 104 ARG A CA 1
ATOM 799 C C . ARG A 1 104 ? 3.700 3.259 8.200 1.00 93.62 104 ARG A C 1
ATOM 801 O O . ARG A 1 104 ? 3.343 3.850 9.220 1.00 93.62 104 ARG A O 1
ATOM 808 N N . PHE A 1 105 ? 3.500 1.962 7.995 1.00 95.19 105 PHE A N 1
ATOM 809 C CA . PHE A 1 105 ? 2.985 1.077 9.030 1.00 95.19 105 PHE A CA 1
ATOM 810 C C . PHE A 1 105 ? 4.022 0.955 10.147 1.00 95.19 105 PHE A C 1
ATOM 812 O O . PHE A 1 105 ? 5.215 0.766 9.892 1.00 95.19 105 PHE A O 1
ATOM 819 N N . ARG A 1 106 ? 3.565 1.106 11.389 1.00 91.12 106 ARG A N 1
ATOM 820 C CA . ARG A 1 106 ? 4.392 0.965 12.585 1.00 91.12 106 ARG A CA 1
ATOM 821 C C . ARG A 1 106 ? 3.796 -0.158 13.420 1.00 91.12 106 ARG A C 1
ATOM 823 O O . ARG A 1 106 ? 2.681 0.027 13.918 1.00 91.12 106 ARG A O 1
ATOM 830 N N . PRO A 1 107 ? 4.474 -1.309 13.534 1.00 90.75 107 PRO A N 1
ATOM 831 C CA . PRO A 1 107 ? 4.001 -2.338 14.437 1.00 90.75 107 PRO A CA 1
ATOM 832 C C . PRO A 1 107 ? 3.985 -1.815 15.888 1.00 90.75 107 PRO A C 1
ATOM 834 O O . PRO A 1 107 ? 4.742 -0.894 16.207 1.00 90.75 107 PRO A O 1
ATOM 837 N N . PRO A 1 108 ? 3.125 -2.363 16.768 1.00 88.38 108 PRO A N 1
ATOM 838 C CA . PRO A 1 108 ? 3.111 -2.010 18.188 1.00 88.38 108 PRO A CA 1
ATOM 839 C C . PRO A 1 108 ? 4.467 -2.197 18.877 1.00 88.38 108 PRO A C 1
ATOM 841 O O . PRO A 1 108 ? 4.834 -1.377 19.716 1.00 88.38 108 PRO A O 1
ATOM 844 N N . GLN A 1 109 ? 5.196 -3.257 18.522 1.00 89.31 109 GLN A N 1
ATOM 845 C CA . GLN A 1 109 ? 6.542 -3.547 19.006 1.00 89.31 109 GLN A CA 1
ATOM 846 C C . GLN A 1 109 ? 7.496 -3.777 17.830 1.00 89.31 109 GLN A C 1
ATOM 848 O O . GLN A 1 109 ? 7.107 -4.327 16.805 1.00 89.31 109 GLN A O 1
ATOM 853 N N . ASP A 1 110 ? 8.770 -3.415 17.981 1.00 88.62 110 ASP A N 1
ATOM 854 C CA . ASP A 1 110 ? 9.773 -3.598 16.917 1.00 88.62 110 ASP A CA 1
ATOM 855 C C . ASP A 1 110 ? 10.049 -5.079 16.591 1.00 88.62 110 ASP A C 1
ATOM 857 O O . ASP A 1 110 ? 10.531 -5.401 15.507 1.00 88.62 110 ASP A O 1
ATOM 861 N N . THR A 1 111 ? 9.728 -5.986 17.519 1.00 93.06 111 THR A N 1
ATOM 862 C CA . THR A 1 111 ? 9.834 -7.445 17.359 1.00 93.06 111 THR A CA 1
ATOM 863 C C . THR A 1 111 ? 8.606 -8.076 16.706 1.00 93.06 111 THR A C 1
ATOM 865 O O . THR A 1 111 ? 8.623 -9.272 16.406 1.00 93.06 111 THR A O 1
ATOM 868 N N . ASP A 1 112 ? 7.532 -7.310 16.495 1.00 95.88 112 ASP A N 1
ATOM 869 C CA . ASP A 1 112 ? 6.335 -7.834 15.858 1.00 95.88 112 ASP A CA 1
ATOM 870 C C . ASP A 1 112 ? 6.605 -8.203 14.404 1.00 95.88 112 ASP A C 1
ATOM 872 O O . ASP A 1 112 ? 7.238 -7.479 13.634 1.00 95.88 112 ASP A O 1
ATOM 876 N N . THR A 1 113 ? 6.034 -9.334 14.014 1.00 96.44 113 THR A N 1
ATOM 877 C CA . THR A 1 113 ? 6.113 -9.864 12.661 1.00 96.44 113 THR A CA 1
ATOM 878 C C . THR A 1 113 ? 4.726 -9.837 12.025 1.00 96.44 113 THR A C 1
ATOM 880 O O . THR A 1 113 ? 3.709 -9.817 12.728 1.00 96.44 113 THR A O 1
ATOM 883 N N . PRO A 1 114 ? 4.630 -9.907 10.692 1.00 96.00 114 PRO A N 1
ATOM 884 C CA . PRO A 1 114 ? 3.360 -10.135 10.022 1.00 96.00 114 PRO A CA 1
ATOM 885 C C . PRO A 1 114 ? 2.546 -11.289 10.624 1.00 96.00 114 PRO A C 1
ATOM 887 O O . PRO A 1 114 ? 1.356 -11.135 10.881 1.00 96.00 114 PRO A O 1
ATOM 890 N N . LYS A 1 115 ? 3.198 -12.413 10.952 1.00 94.31 115 LYS A N 1
ATOM 891 C CA . LYS A 1 115 ? 2.553 -13.585 11.568 1.00 94.31 115 LYS A CA 1
ATOM 892 C C . LYS A 1 115 ? 2.100 -13.328 13.016 1.00 94.31 115 LYS A C 1
ATOM 894 O O . LYS A 1 115 ? 1.109 -13.912 13.465 1.00 94.31 115 LYS A O 1
ATOM 899 N N . SER A 1 116 ? 2.796 -12.468 13.771 1.00 95.81 116 SER A N 1
ATOM 900 C CA . SER A 1 116 ? 2.365 -12.115 15.134 1.00 95.81 116 SER A CA 1
ATOM 901 C C . SER A 1 116 ? 1.122 -11.225 15.107 1.00 95.81 116 SER A C 1
ATOM 903 O O . SER A 1 116 ? 0.200 -11.468 15.888 1.00 95.81 116 SER A O 1
ATOM 905 N N . LEU A 1 117 ? 1.042 -10.272 14.172 1.00 95.88 117 LEU A N 1
ATOM 906 C CA . LEU A 1 117 ? -0.023 -9.264 14.119 1.00 95.88 117 LEU A CA 1
ATOM 907 C C . LEU A 1 117 ? -1.256 -9.664 13.303 1.00 95.88 117 LEU A C 1
ATOM 909 O O . LEU A 1 117 ? -2.358 -9.216 13.631 1.00 95.88 117 LEU A O 1
ATOM 913 N N . PHE A 1 118 ? -1.093 -10.488 12.270 1.00 95.69 118 PHE A N 1
ATOM 914 C CA . PHE A 1 118 ? -2.157 -10.842 11.331 1.00 95.69 118 PHE A CA 1
ATOM 915 C C . PHE A 1 118 ? -2.477 -12.339 11.410 1.00 95.69 118 PHE A C 1
ATOM 917 O O . PHE A 1 118 ? -1.580 -13.181 11.406 1.00 95.69 118 PHE A O 1
ATOM 924 N N . ALA A 1 119 ? -3.760 -12.671 11.544 1.00 93.06 119 ALA A N 1
ATOM 925 C CA . ALA A 1 119 ? -4.260 -14.041 11.504 1.00 93.06 119 ALA A CA 1
ATOM 926 C C . ALA A 1 119 ? -4.281 -14.558 10.060 1.00 93.06 119 ALA A C 1
ATOM 928 O O . ALA A 1 119 ? -4.520 -13.789 9.133 1.00 93.06 119 ALA A O 1
ATOM 929 N N . ASP A 1 120 ? -4.039 -15.855 9.883 1.00 88.25 120 ASP A N 1
ATOM 930 C CA . ASP A 1 120 ? -3.959 -16.528 8.584 1.00 88.25 120 ASP A CA 1
ATOM 931 C C . ASP A 1 120 ? -5.035 -17.620 8.495 1.00 88.25 120 ASP A C 1
ATOM 933 O O . ASP A 1 120 ? -4.753 -18.803 8.656 1.00 88.25 120 ASP A O 1
ATOM 937 N N . GLU A 1 121 ? -6.291 -17.202 8.323 1.00 75.12 121 GLU A N 1
ATOM 938 C CA . GLU A 1 121 ? -7.440 -18.116 8.209 1.00 75.12 121 GLU A CA 1
ATOM 939 C C . GLU A 1 121 ? -7.973 -18.139 6.766 1.00 75.12 121 GLU A C 1
ATOM 941 O O . GLU A 1 121 ? -7.904 -19.153 6.074 1.00 75.12 121 GLU A O 1
ATOM 946 N N . HIS A 1 122 ? -8.448 -16.982 6.280 1.00 82.50 122 HIS A N 1
ATOM 947 C CA . HIS A 1 122 ? -8.995 -16.791 4.920 1.00 82.50 122 HIS A CA 1
ATOM 948 C C . HIS A 1 122 ? -8.507 -15.511 4.214 1.00 82.50 122 HIS A C 1
ATOM 950 O O . HIS A 1 122 ? -8.655 -15.359 3.000 1.00 82.50 122 HIS A O 1
ATOM 956 N N . ARG A 1 123 ? -7.931 -14.595 4.991 1.00 91.19 123 ARG A N 1
ATOM 957 C CA . ARG A 1 123 ? -7.292 -13.317 4.651 1.00 91.19 123 ARG A CA 1
ATOM 958 C C . ARG A 1 123 ? -6.229 -13.075 5.724 1.00 91.19 123 ARG A C 1
ATOM 960 O O . ARG A 1 123 ? -6.324 -13.666 6.798 1.00 91.19 123 ARG A O 1
ATOM 967 N N . PHE A 1 124 ? -5.269 -12.190 5.472 1.00 94.25 124 PHE A N 1
ATOM 968 C CA . PHE A 1 124 ? -4.318 -11.768 6.504 1.00 94.25 124 PHE A CA 1
ATOM 969 C C . PHE A 1 124 ? -4.913 -10.626 7.329 1.00 94.25 124 PHE A C 1
ATOM 971 O O . PHE A 1 124 ? -4.632 -9.459 7.074 1.00 94.25 124 PHE A O 1
ATOM 978 N N . ILE A 1 125 ? -5.793 -10.956 8.274 1.00 93.38 125 ILE A N 1
ATOM 979 C CA . ILE A 1 125 ? -6.591 -9.976 9.029 1.00 93.38 125 ILE A CA 1
ATOM 980 C C . ILE A 1 125 ? -5.855 -9.581 10.300 1.00 93.38 125 ILE A C 1
ATOM 982 O O . ILE A 1 125 ? -5.374 -10.446 11.033 1.00 93.38 125 ILE A O 1
ATOM 986 N N . ARG A 1 126 ? -5.784 -8.287 10.608 1.00 93.81 126 ARG A N 1
ATOM 987 C CA . ARG A 1 126 ? -5.160 -7.814 11.841 1.00 93.81 126 ARG A CA 1
ATOM 988 C C . ARG A 1 126 ? -5.931 -8.339 13.057 1.00 93.81 126 ARG A C 1
ATOM 990 O O . ARG A 1 126 ? -7.119 -8.083 13.217 1.00 93.81 126 ARG A O 1
ATOM 997 N N . LYS A 1 127 ? -5.232 -9.010 13.978 1.00 91.75 127 LYS A N 1
ATOM 998 C CA . LYS A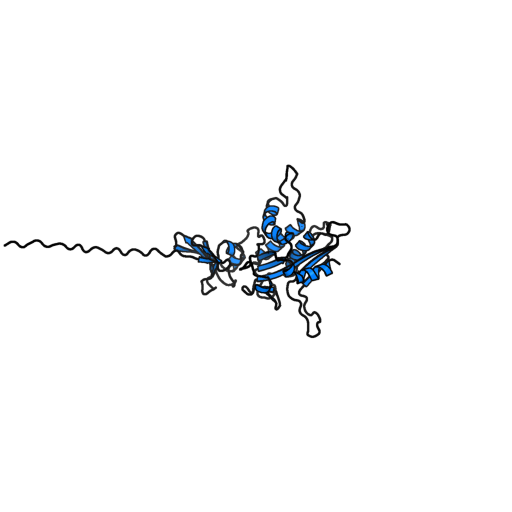 1 127 ? -5.841 -9.618 15.181 1.00 91.75 127 LYS A CA 1
ATOM 999 C C . LYS A 1 127 ? -6.535 -8.596 16.089 1.00 91.75 127 LYS A C 1
ATOM 1001 O O . LYS A 1 127 ? -7.512 -8.918 16.752 1.00 91.75 127 LYS A O 1
ATOM 1006 N N . SER A 1 128 ? -6.026 -7.364 16.127 1.00 87.62 128 SER A N 1
ATOM 1007 C CA . SER A 1 128 ? -6.576 -6.264 16.930 1.00 87.62 128 SER A CA 1
ATOM 1008 C C . SER A 1 128 ? -7.597 -5.393 16.191 1.00 87.62 128 SER A C 1
ATOM 1010 O O . SER A 1 128 ? -8.257 -4.578 16.835 1.00 87.62 128 SER A O 1
ATOM 1012 N N . ASP A 1 129 ? -7.697 -5.517 14.864 1.00 87.12 129 ASP A N 1
ATOM 1013 C CA . ASP A 1 129 ? -8.577 -4.705 14.020 1.00 87.12 129 ASP A CA 1
ATOM 1014 C C . ASP A 1 129 ? -9.092 -5.532 12.826 1.00 87.12 129 ASP A C 1
ATOM 1016 O O . ASP A 1 129 ? -8.391 -5.691 11.829 1.00 87.12 129 ASP A O 1
ATOM 1020 N N . PRO A 1 130 ? -10.333 -6.044 12.869 1.00 88.12 130 PRO A N 1
ATOM 1021 C CA . PRO A 1 130 ? -10.852 -6.901 11.808 1.00 88.12 130 PRO A CA 1
ATOM 1022 C C . PRO A 1 130 ? -11.044 -6.183 10.461 1.00 88.12 130 PRO A C 1
ATOM 1024 O O . PRO A 1 130 ? -11.366 -6.849 9.480 1.00 88.12 130 PRO A O 1
ATOM 1027 N N . ARG A 1 131 ? -10.872 -4.853 10.398 1.00 88.81 131 ARG A N 1
ATOM 1028 C CA . ARG A 1 131 ? -10.959 -4.049 9.169 1.00 88.81 131 ARG A CA 1
ATOM 1029 C C . ARG A 1 131 ? -9.587 -3.612 8.638 1.00 88.81 131 ARG A C 1
ATOM 1031 O O . ARG A 1 131 ? -9.522 -2.783 7.727 1.00 88.81 131 ARG A O 1
ATOM 1038 N N . GLU A 1 132 ? -8.497 -4.169 9.160 1.00 91.62 132 GLU A N 1
ATOM 1039 C CA . GLU A 1 132 ? -7.146 -3.999 8.621 1.00 91.62 132 GLU A CA 1
ATOM 1040 C C . GLU A 1 132 ? -6.631 -5.319 8.030 1.00 91.62 132 GLU A C 1
ATOM 1042 O O . GLU A 1 132 ? -6.642 -6.360 8.691 1.00 91.62 132 GLU A O 1
ATOM 1047 N N . ILE A 1 133 ? -6.171 -5.269 6.780 1.00 95.31 133 ILE A N 1
ATOM 1048 C CA . ILE A 1 133 ? -5.641 -6.420 6.043 1.00 95.31 133 ILE A CA 1
ATOM 1049 C C . ILE A 1 133 ? -4.186 -6.188 5.650 1.00 95.31 133 ILE A C 1
ATOM 1051 O O . ILE A 1 133 ? -3.795 -5.086 5.269 1.00 95.31 133 ILE A O 1
ATOM 1055 N N . LEU A 1 134 ? -3.393 -7.252 5.710 1.00 97.31 134 LEU A N 1
ATOM 1056 C CA . LEU A 1 134 ? -2.045 -7.302 5.164 1.00 97.31 134 LEU A CA 1
ATOM 1057 C C . LEU A 1 134 ? -2.052 -7.889 3.747 1.00 97.31 134 LEU A C 1
ATOM 1059 O O . LEU A 1 134 ? -2.727 -8.880 3.478 1.00 97.31 134 LEU A O 1
ATOM 1063 N N . ILE A 1 135 ? -1.250 -7.323 2.853 1.00 97.69 135 ILE A N 1
ATOM 1064 C CA . ILE A 1 135 ? -1.001 -7.850 1.510 1.00 97.69 135 ILE A CA 1
ATOM 1065 C C . ILE A 1 135 ? 0.511 -7.921 1.320 1.00 97.69 135 ILE A C 1
ATOM 1067 O O . ILE A 1 135 ? 1.197 -6.910 1.458 1.00 97.69 135 ILE A O 1
ATOM 1071 N N . TYR A 1 136 ? 1.032 -9.104 1.004 1.00 98.19 136 TYR A N 1
ATOM 1072 C CA . TYR A 1 136 ? 2.443 -9.256 0.649 1.00 98.19 136 TYR A CA 1
ATOM 1073 C C . TYR A 1 136 ? 2.637 -8.936 -0.825 1.00 98.19 136 TYR A C 1
ATOM 1075 O O . TYR A 1 136 ? 1.820 -9.346 -1.650 1.00 98.19 136 TYR A O 1
ATOM 1083 N N . THR A 1 137 ? 3.717 -8.246 -1.163 1.00 98.31 137 THR A N 1
ATOM 1084 C CA . THR A 1 137 ? 4.065 -7.914 -2.548 1.00 98.31 137 THR A CA 1
ATOM 1085 C C . THR A 1 137 ? 5.541 -8.144 -2.793 1.00 98.31 137 THR A C 1
ATOM 1087 O O . THR A 1 137 ? 6.358 -7.844 -1.921 1.00 98.31 137 THR A O 1
ATOM 1090 N N . ASP A 1 138 ? 5.865 -8.615 -3.990 1.00 97.81 138 ASP A N 1
ATOM 1091 C CA . ASP A 1 138 ? 7.240 -8.739 -4.459 1.00 97.81 138 ASP A CA 1
ATOM 1092 C C . ASP A 1 138 ? 7.320 -8.534 -5.980 1.00 97.81 138 ASP A C 1
ATOM 1094 O O . ASP A 1 138 ? 6.336 -8.716 -6.715 1.00 97.81 138 ASP A O 1
ATOM 1098 N N . GLY A 1 139 ? 8.508 -8.183 -6.462 1.00 96.94 139 GLY A N 1
ATOM 1099 C CA . GLY A 1 139 ? 8.844 -8.093 -7.871 1.00 96.94 139 GLY A CA 1
ATOM 1100 C C . GLY A 1 139 ? 10.303 -8.441 -8.142 1.00 96.94 139 GLY A C 1
ATOM 1101 O O . GLY A 1 139 ? 11.220 -7.888 -7.542 1.00 96.94 139 GLY A O 1
ATOM 1102 N N . ALA A 1 140 ? 10.544 -9.280 -9.149 1.00 95.00 140 ALA A N 1
ATOM 1103 C CA . ALA A 1 140 ? 11.898 -9.605 -9.589 1.00 95.00 140 ALA A CA 1
ATOM 1104 C C . ALA A 1 140 ? 12.098 -9.324 -11.071 1.00 95.00 140 ALA A C 1
ATOM 1106 O O . ALA A 1 140 ? 11.162 -9.237 -11.863 1.00 95.00 140 ALA A O 1
ATOM 1107 N N . CYS A 1 141 ? 13.370 -9.194 -11.439 1.00 95.19 141 CYS A N 1
ATOM 1108 C CA . CYS A 1 141 ? 13.806 -9.063 -12.816 1.00 95.19 141 CYS A CA 1
ATOM 1109 C C . CYS A 1 141 ? 15.048 -9.924 -13.043 1.00 95.19 141 CYS A C 1
ATOM 1111 O O . CYS A 1 141 ? 16.117 -9.654 -12.491 1.00 95.19 141 CYS A O 1
ATOM 1113 N N . LEU A 1 142 ? 14.910 -10.958 -13.869 1.00 92.94 142 LEU A N 1
ATOM 1114 C CA . LEU A 1 142 ? 16.030 -11.703 -14.423 1.00 92.94 142 LEU A CA 1
ATOM 1115 C C . LEU A 1 142 ? 16.794 -10.793 -15.383 1.00 92.94 142 LEU A C 1
ATOM 1117 O O . LEU A 1 142 ? 16.190 -10.069 -16.178 1.00 92.94 142 LEU A O 1
ATOM 1121 N N . ARG A 1 143 ? 18.130 -10.849 -15.333 1.00 90.88 143 ARG A N 1
ATOM 1122 C CA . ARG A 1 143 ? 19.011 -9.988 -16.145 1.00 90.88 143 ARG A CA 1
ATOM 1123 C C . ARG A 1 143 ? 18.739 -8.489 -15.924 1.00 90.88 143 ARG A C 1
ATOM 1125 O O . ARG A 1 143 ? 18.814 -7.689 -16.853 1.00 90.88 143 ARG A O 1
ATOM 1132 N N . ASN A 1 144 ? 18.433 -8.098 -14.683 1.00 92.94 144 ASN A N 1
ATOM 1133 C CA . ASN A 1 144 ? 18.201 -6.700 -14.316 1.00 92.94 144 ASN A CA 1
ATOM 1134 C C . ASN A 1 144 ? 19.405 -5.816 -14.683 1.00 92.94 144 ASN A C 1
ATOM 1136 O O . ASN A 1 144 ? 20.530 -6.085 -14.263 1.00 92.94 144 ASN A O 1
ATOM 1140 N N . GLY A 1 145 ? 19.164 -4.760 -15.464 1.00 91.25 145 GLY A N 1
ATOM 1141 C CA . GLY A 1 145 ? 20.215 -3.865 -15.962 1.00 91.25 145 GLY A CA 1
ATOM 1142 C C . GLY A 1 145 ? 21.093 -4.446 -17.080 1.00 91.25 145 GLY A C 1
ATOM 1143 O O . GLY A 1 145 ? 22.054 -3.795 -17.477 1.00 91.25 145 GLY A O 1
ATOM 1144 N N . GLN A 1 146 ? 20.776 -5.638 -17.592 1.00 93.00 146 GLN A N 1
ATOM 1145 C CA . GLN A 1 146 ? 21.481 -6.295 -18.696 1.00 93.00 146 GLN A CA 1
ATOM 1146 C C . GLN A 1 146 ? 20.585 -6.377 -19.946 1.00 93.00 146 GLN A C 1
ATOM 1148 O O . GLN A 1 146 ? 19.466 -5.860 -19.963 1.00 93.00 146 GLN A O 1
ATOM 1153 N N . SER A 1 147 ? 21.073 -7.016 -21.014 1.00 91.44 147 SER A N 1
ATOM 1154 C CA . SER A 1 147 ? 20.291 -7.240 -22.231 1.00 91.44 147 SER A CA 1
ATOM 1155 C C . SER A 1 147 ? 19.148 -8.239 -21.999 1.00 91.44 147 SER A C 1
ATOM 1157 O O . SER A 1 147 ? 19.289 -9.234 -21.286 1.00 91.44 147 SER A O 1
ATOM 1159 N N . ASN A 1 148 ? 18.003 -7.973 -22.638 1.00 90.44 148 ASN A N 1
ATOM 1160 C CA . ASN A 1 148 ? 16.788 -8.790 -22.559 1.00 90.44 148 ASN A CA 1
ATOM 1161 C C . ASN A 1 148 ? 16.299 -9.055 -21.108 1.00 90.44 148 ASN A C 1
ATOM 1163 O O . ASN A 1 148 ? 16.184 -10.216 -20.696 1.00 90.44 148 ASN A O 1
ATOM 1167 N N . PRO A 1 149 ? 16.045 -8.009 -20.297 1.00 94.62 149 PRO A N 1
ATOM 1168 C CA . PRO A 1 149 ? 15.542 -8.185 -18.939 1.00 94.62 149 PRO A CA 1
ATOM 1169 C C . PRO A 1 149 ? 14.145 -8.815 -18.947 1.00 94.62 149 PRO A C 1
ATOM 1171 O O . PRO A 1 149 ? 13.314 -8.492 -19.796 1.00 94.62 149 PRO A O 1
ATOM 1174 N N . GLN A 1 150 ? 13.891 -9.708 -17.992 1.00 94.50 150 GLN A N 1
ATOM 1175 C CA . GLN A 1 150 ? 12.620 -10.414 -17.850 1.00 94.50 150 GLN A CA 1
ATOM 1176 C C . GLN A 1 150 ? 12.113 -10.260 -16.427 1.00 94.50 150 GLN A C 1
ATOM 1178 O O . GLN A 1 150 ? 12.691 -10.816 -15.496 1.00 94.50 150 GLN A O 1
ATOM 1183 N N . ALA A 1 151 ? 11.066 -9.469 -16.249 1.00 96.00 151 ALA A N 1
ATOM 1184 C CA . ALA A 1 151 ? 10.532 -9.147 -14.944 1.00 96.00 151 ALA A CA 1
ATOM 1185 C C . ALA A 1 151 ? 9.122 -9.684 -14.755 1.00 96.00 151 ALA A C 1
ATOM 1187 O O . ALA A 1 151 ? 8.328 -9.734 -15.691 1.00 96.00 151 ALA A O 1
ATOM 1188 N N . GLY A 1 152 ? 8.814 -10.035 -13.516 1.00 96.50 152 GLY A N 1
ATOM 1189 C CA . GLY A 1 152 ? 7.506 -10.481 -13.067 1.00 96.50 152 GLY A CA 1
ATOM 1190 C C . GLY A 1 152 ? 7.242 -9.952 -11.668 1.00 96.50 152 GLY A C 1
ATOM 1191 O O . GLY A 1 152 ? 8.171 -9.625 -10.928 1.00 96.50 152 GLY A O 1
ATOM 1192 N N . PHE A 1 153 ? 5.970 -9.846 -11.319 1.00 97.50 153 PHE A N 1
ATOM 1193 C CA . PHE A 1 153 ? 5.531 -9.378 -10.014 1.00 97.50 153 PHE A CA 1
ATOM 1194 C C . PHE A 1 153 ? 4.450 -10.299 -9.453 1.00 97.50 153 PHE A C 1
ATOM 1196 O O . PHE A 1 153 ? 3.742 -10.982 -10.201 1.00 97.50 153 PHE A O 1
ATOM 1203 N N . ALA A 1 154 ? 4.312 -10.312 -8.132 1.00 97.25 154 ALA A N 1
ATOM 1204 C CA . ALA A 1 154 ? 3.269 -11.064 -7.458 1.00 97.25 154 ALA A CA 1
ATOM 1205 C C . ALA A 1 154 ? 2.777 -10.338 -6.211 1.00 97.25 154 ALA A C 1
ATOM 1207 O O . ALA A 1 154 ? 3.496 -9.560 -5.583 1.00 97.25 154 ALA A O 1
ATOM 1208 N N . PHE A 1 155 ? 1.541 -10.637 -5.832 1.00 97.56 155 PHE A N 1
ATOM 1209 C CA . PHE A 1 155 ? 1.012 -10.264 -4.531 1.00 97.56 155 PHE A CA 1
ATOM 1210 C C . PHE A 1 155 ? 0.189 -11.398 -3.927 1.00 97.56 155 PHE A C 1
ATOM 1212 O O . PHE A 1 155 ? -0.456 -12.174 -4.638 1.00 97.56 155 PHE A O 1
ATOM 1219 N N . VAL A 1 156 ? 0.208 -11.479 -2.598 1.00 96.44 156 VAL A N 1
ATOM 1220 C CA . VAL A 1 156 ? -0.490 -12.494 -1.806 1.00 96.44 156 VAL A CA 1
ATOM 1221 C C . VAL A 1 156 ? -1.445 -11.781 -0.857 1.00 96.44 156 VAL A C 1
ATOM 1223 O O . VAL A 1 156 ? -1.020 -11.058 0.042 1.00 96.44 156 VAL A O 1
ATOM 1226 N N . TYR A 1 157 ? -2.744 -11.983 -1.066 1.00 94.25 157 TYR A N 1
ATOM 1227 C CA . TYR A 1 157 ? -3.827 -11.303 -0.339 1.00 94.25 157 TYR A CA 1
ATOM 1228 C C . TYR A 1 157 ? -4.605 -12.249 0.593 1.00 94.25 157 TYR A C 1
ATOM 1230 O O . TYR A 1 157 ? -5.460 -11.827 1.374 1.00 94.25 157 TYR A O 1
ATOM 1238 N N . ARG A 1 158 ? -4.312 -13.550 0.511 1.00 92.31 158 ARG A N 1
ATOM 1239 C CA . ARG A 1 158 ? -4.713 -14.596 1.459 1.00 92.31 158 ARG A CA 1
ATOM 1240 C C . ARG A 1 158 ? -3.827 -15.822 1.280 1.00 92.31 158 ARG A C 1
ATOM 1242 O O . ARG A 1 158 ? -3.134 -15.938 0.273 1.00 92.31 158 ARG A O 1
ATOM 1249 N N . SER A 1 159 ? -3.909 -16.779 2.194 1.00 89.38 159 SER A N 1
ATOM 1250 C CA . SER A 1 159 ? -3.393 -18.120 1.922 1.00 89.38 159 SER A CA 1
ATOM 1251 C C . SER A 1 159 ? -4.224 -18.832 0.856 1.00 89.38 159 SER A C 1
ATOM 1253 O O . SER A 1 159 ? -5.448 -18.690 0.791 1.00 89.38 159 SER A O 1
ATOM 1255 N N . SER A 1 160 ? -3.547 -19.596 -0.001 1.00 87.81 160 SER A N 1
ATOM 1256 C CA . SER A 1 160 ? -4.212 -20.493 -0.945 1.00 87.81 160 SER A CA 1
ATOM 1257 C C . SER A 1 160 ? -4.898 -21.630 -0.190 1.00 87.81 160 SER A C 1
ATOM 1259 O O . SER A 1 160 ? -4.308 -22.203 0.725 1.00 87.81 160 SER A O 1
ATOM 1261 N N . ALA A 1 161 ? -6.121 -21.976 -0.589 1.00 85.12 161 ALA A N 1
ATOM 1262 C CA . ALA A 1 161 ? -6.863 -23.086 -0.000 1.00 85.12 161 ALA A CA 1
ATOM 1263 C C . ALA A 1 161 ? -6.850 -24.303 -0.926 1.00 85.12 161 ALA A C 1
ATOM 1265 O O . ALA A 1 161 ? -7.034 -24.181 -2.142 1.00 85.12 161 ALA A O 1
ATOM 1266 N N . TYR A 1 162 ? -6.708 -25.484 -0.334 1.00 87.31 162 TYR A N 1
ATOM 1267 C CA . TYR A 1 162 ? -6.652 -26.765 -1.030 1.00 87.31 162 TYR A CA 1
ATOM 1268 C C . TYR A 1 162 ? -7.746 -27.683 -0.490 1.00 87.31 162 TYR A C 1
ATOM 1270 O O . TYR A 1 162 ? -8.096 -27.610 0.688 1.00 87.31 162 TYR A O 1
ATOM 1278 N N . ASN A 1 163 ? -8.313 -28.525 -1.348 1.00 89.44 163 ASN A N 1
ATOM 1279 C CA . ASN A 1 163 ? -9.215 -29.578 -0.891 1.00 89.44 163 ASN A CA 1
ATOM 1280 C C . ASN A 1 163 ? -8.414 -30.725 -0.239 1.00 89.44 163 ASN A C 1
ATOM 1282 O O . ASN A 1 163 ? -7.182 -30.723 -0.220 1.00 89.44 163 ASN A O 1
ATOM 1286 N N . GLN A 1 164 ? -9.119 -31.741 0.261 1.00 89.50 164 GLN A N 1
ATOM 1287 C CA . GLN A 1 164 ? -8.503 -32.902 0.919 1.00 89.50 164 GLN A CA 1
ATOM 1288 C C . GLN A 1 164 ? -7.539 -33.686 0.006 1.00 89.50 164 GLN A C 1
ATOM 1290 O O . GLN A 1 164 ? -6.642 -34.354 0.505 1.00 89.50 164 GLN A O 1
ATOM 1295 N N . THR A 1 165 ? -7.690 -33.586 -1.320 1.00 91.19 165 THR A N 1
ATOM 1296 C CA . THR A 1 165 ? -6.815 -34.243 -2.307 1.00 91.19 165 THR A CA 1
ATOM 1297 C C . THR A 1 165 ? -5.615 -33.383 -2.715 1.00 91.19 165 THR A C 1
ATOM 1299 O O . THR A 1 165 ? -4.877 -33.758 -3.622 1.00 91.19 165 THR A O 1
ATOM 1302 N N . GLY A 1 166 ? -5.418 -32.215 -2.090 1.00 87.56 166 GLY A N 1
ATOM 1303 C CA . GLY A 1 166 ? -4.328 -31.288 -2.406 1.00 87.56 166 GLY A CA 1
ATOM 1304 C C . GLY A 1 166 ? -4.553 -30.447 -3.667 1.00 87.56 166 GLY A C 1
ATOM 1305 O O . GLY A 1 166 ? -3.648 -29.746 -4.115 1.00 87.56 166 GLY A O 1
ATOM 1306 N N . THR A 1 167 ? -5.748 -30.478 -4.256 1.00 89.56 167 THR A N 1
ATOM 1307 C CA . THR A 1 167 ? -6.102 -29.647 -5.410 1.00 89.56 167 THR A CA 1
ATOM 1308 C C . THR A 1 167 ? -6.404 -28.224 -4.955 1.00 89.56 167 THR A C 1
ATOM 1310 O O . THR A 1 167 ? -7.163 -28.012 -4.007 1.00 89.56 167 THR A O 1
ATOM 1313 N N . LEU A 1 168 ? -5.828 -27.238 -5.647 1.00 86.94 168 LEU A N 1
ATOM 1314 C CA . LEU A 1 168 ? -6.081 -25.823 -5.386 1.00 86.94 168 LEU A CA 1
ATOM 1315 C C . LEU A 1 168 ? -7.566 -25.503 -5.611 1.00 86.94 168 LEU A C 1
ATOM 1317 O O . LEU A 1 168 ? -8.084 -25.694 -6.707 1.00 86.94 168 LEU A O 1
ATOM 1321 N N . THR A 1 169 ? -8.234 -24.987 -4.582 1.00 85.62 169 THR A N 1
ATOM 1322 C CA . THR A 1 169 ? -9.640 -24.548 -4.661 1.00 85.62 169 THR A CA 1
ATOM 1323 C C . THR A 1 169 ? -9.750 -23.036 -4.760 1.00 85.62 169 THR A C 1
ATOM 1325 O O . THR A 1 169 ? -10.587 -22.515 -5.487 1.00 85.62 169 THR A O 1
ATOM 1328 N N . HIS A 1 170 ? -8.882 -22.323 -4.047 1.00 83.19 170 HIS A N 1
ATOM 1329 C CA . HIS A 1 170 ? -8.894 -20.873 -3.989 1.00 83.19 170 HIS A CA 1
ATOM 1330 C C . HIS A 1 170 ? -7.462 -20.365 -4.031 1.00 83.19 170 HIS A C 1
ATOM 1332 O O . HIS A 1 170 ? -6.709 -20.541 -3.074 1.00 83.19 170 HIS A O 1
ATOM 1338 N N . ALA A 1 171 ? -7.088 -19.711 -5.130 1.00 87.00 171 ALA A N 1
ATOM 1339 C CA . ALA A 1 171 ? -5.810 -19.022 -5.211 1.00 87.00 171 ALA A CA 1
ATOM 1340 C C . ALA A 1 171 ? -5.791 -17.848 -4.222 1.00 87.00 171 ALA A C 1
ATOM 1342 O O . ALA A 1 171 ? -6.744 -17.063 -4.149 1.00 87.00 171 ALA A O 1
ATOM 1343 N N . GLY A 1 172 ? -4.716 -17.749 -3.442 1.00 91.19 172 GLY A N 1
ATOM 1344 C CA . GLY A 1 172 ? -4.431 -16.602 -2.578 1.00 91.19 172 GLY A CA 1
ATOM 1345 C C . GLY A 1 172 ? -3.396 -15.631 -3.135 1.00 91.19 172 GLY A C 1
ATOM 1346 O O . GLY A 1 172 ? -3.095 -14.611 -2.513 1.00 91.19 172 GLY A O 1
ATOM 1347 N N . THR A 1 173 ? -2.900 -15.939 -4.330 1.00 92.56 173 THR A N 1
ATOM 1348 C CA . THR A 1 173 ? -1.820 -15.226 -4.992 1.00 92.56 173 THR A CA 1
ATOM 1349 C C . THR A 1 173 ? -2.222 -14.864 -6.407 1.00 92.56 173 THR A C 1
ATOM 1351 O O . THR A 1 173 ? -2.808 -15.679 -7.122 1.00 92.56 173 THR A O 1
ATOM 1354 N N . VAL A 1 174 ? -1.811 -13.676 -6.832 1.00 94.31 174 VAL A N 1
ATOM 1355 C CA . VAL A 1 174 ? -1.747 -13.294 -8.240 1.00 94.31 174 VAL A CA 1
ATOM 1356 C C . VAL A 1 174 ? -0.281 -13.121 -8.609 1.00 94.31 174 VAL A C 1
ATOM 1358 O O . VAL A 1 174 ? 0.468 -12.466 -7.888 1.00 94.31 174 VAL A O 1
ATOM 1361 N N . ARG A 1 175 ? 0.131 -13.721 -9.727 1.00 94.31 175 ARG A N 1
ATOM 1362 C CA . ARG A 1 175 ? 1.471 -13.576 -10.305 1.00 94.31 175 ARG A CA 1
ATOM 1363 C C . ARG A 1 175 ? 1.333 -13.251 -11.782 1.00 94.31 175 ARG A C 1
ATOM 1365 O O . ARG A 1 175 ? 0.510 -13.865 -12.463 1.00 94.31 175 ARG A O 1
ATOM 1372 N N . VAL A 1 176 ? 2.110 -12.292 -12.262 1.00 94.56 176 VAL A N 1
ATOM 1373 C CA . VAL A 1 176 ? 1.995 -11.794 -13.633 1.00 94.56 176 VAL A CA 1
ATOM 1374 C C . VAL A 1 176 ? 3.374 -11.418 -14.153 1.00 94.56 176 VAL A C 1
ATOM 1376 O O . VAL A 1 176 ? 4.217 -10.897 -13.418 1.00 94.56 176 VAL A O 1
ATOM 1379 N N . ARG A 1 177 ? 3.589 -11.652 -15.447 1.00 96.25 177 ARG A N 1
ATOM 1380 C CA . ARG A 1 177 ? 4.722 -11.079 -16.162 1.00 96.25 177 ARG A CA 1
ATOM 1381 C C . ARG A 1 177 ? 4.576 -9.558 -16.200 1.00 96.25 177 ARG A C 1
ATOM 1383 O O . ARG A 1 177 ? 3.497 -9.051 -16.496 1.00 96.25 177 ARG A O 1
ATOM 1390 N N . LEU A 1 178 ? 5.655 -8.829 -15.927 1.00 96.31 178 LEU A N 1
ATOM 1391 C CA . LEU A 1 178 ? 5.650 -7.376 -16.050 1.00 96.31 178 LEU A CA 1
ATOM 1392 C C . LEU A 1 178 ? 5.368 -7.000 -17.509 1.00 96.31 178 LEU A C 1
ATOM 1394 O O . LEU A 1 178 ? 5.959 -7.573 -18.430 1.00 96.31 178 LEU A O 1
ATOM 1398 N N . GLU A 1 179 ? 4.469 -6.043 -17.715 1.00 95.19 179 GLU A N 1
ATOM 1399 C CA . GLU A 1 179 ? 4.088 -5.584 -19.046 1.00 95.19 179 GLU A CA 1
ATOM 1400 C C . GLU A 1 179 ? 5.292 -4.968 -19.797 1.00 95.19 179 GLU A C 1
ATOM 1402 O O . GLU A 1 179 ? 6.355 -4.705 -19.234 1.00 95.19 179 GLU A O 1
ATOM 1407 N N . THR A 1 180 ? 5.170 -4.739 -21.104 1.00 94.19 180 THR A N 1
ATOM 1408 C CA . THR A 1 180 ? 6.208 -4.043 -21.896 1.00 94.19 180 THR A CA 1
ATOM 1409 C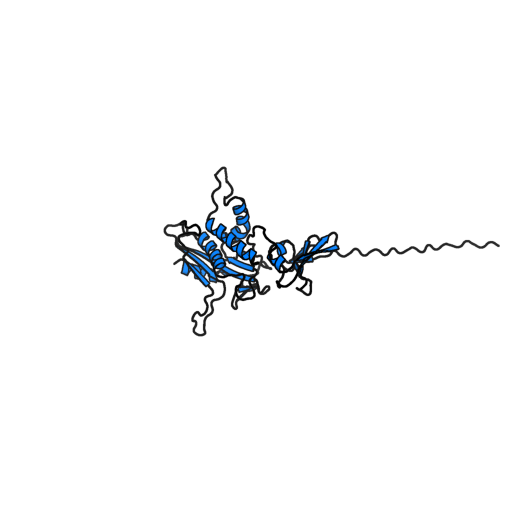 C . THR A 1 180 ? 5.899 -2.560 -22.103 1.00 94.19 180 THR A C 1
ATOM 1411 O O . THR A 1 180 ? 6.796 -1.785 -22.439 1.00 94.19 180 THR A O 1
ATOM 1414 N N . MET A 1 181 ? 4.646 -2.156 -21.870 1.00 95.44 181 MET A N 1
ATOM 1415 C CA . MET A 1 181 ? 4.143 -0.787 -22.000 1.00 95.44 181 MET A CA 1
ATOM 1416 C C . MET A 1 181 ? 3.560 -0.315 -20.670 1.00 95.44 181 MET A C 1
ATOM 1418 O O . MET A 1 181 ? 2.905 -1.078 -19.958 1.00 95.44 181 MET A O 1
ATOM 1422 N N . GLY A 1 182 ? 3.884 0.917 -20.278 1.00 91.62 182 GLY A N 1
ATOM 1423 C CA . GLY A 1 182 ? 3.425 1.521 -19.030 1.00 91.62 182 GLY A CA 1
ATOM 1424 C C . GLY A 1 182 ? 1.978 2.005 -19.123 1.00 91.62 182 GLY A C 1
ATOM 1425 O O . GLY A 1 182 ? 1.395 2.001 -20.206 1.00 91.62 182 GLY A O 1
ATOM 1426 N N . PRO A 1 183 ? 1.394 2.496 -18.016 1.00 91.19 183 PRO A N 1
ATOM 1427 C CA . PRO A 1 183 ? 0.042 3.059 -18.015 1.00 91.19 183 PRO A CA 1
ATOM 1428 C C . PRO A 1 183 ? -0.121 4.294 -18.918 1.00 91.19 183 PRO A C 1
ATOM 1430 O O . PRO A 1 183 ? -1.244 4.666 -19.234 1.00 91.19 183 PRO A O 1
ATOM 1433 N N . THR A 1 184 ? 0.975 4.928 -19.348 1.00 92.19 184 THR A N 1
ATOM 1434 C CA . THR A 1 184 ? 0.972 6.024 -20.334 1.00 92.19 184 THR A CA 1
ATOM 1435 C C . THR A 1 184 ? 0.968 5.538 -21.787 1.00 92.19 184 THR A C 1
ATOM 1437 O O . THR A 1 184 ? 0.900 6.360 -22.694 1.00 92.19 184 THR A O 1
ATOM 1440 N N . GLY A 1 185 ? 1.074 4.227 -22.027 1.00 91.50 185 GLY A N 1
ATOM 1441 C CA . GLY A 1 185 ? 1.259 3.648 -23.360 1.00 91.50 185 GLY A CA 1
ATOM 1442 C C . GLY A 1 185 ? 2.705 3.688 -23.867 1.00 91.50 185 GLY A C 1
ATOM 1443 O O . GLY A 1 185 ? 2.971 3.259 -24.983 1.00 91.50 185 GLY A O 1
ATOM 1444 N N . GLU A 1 186 ? 3.664 4.166 -23.073 1.00 94.25 186 GLU A N 1
ATOM 1445 C CA . GLU A 1 186 ? 5.076 4.197 -23.466 1.00 94.25 186 GLU A CA 1
ATOM 1446 C C . GLU A 1 186 ? 5.784 2.879 -23.128 1.00 94.25 186 GLU A C 1
ATOM 1448 O O . GLU A 1 186 ? 5.589 2.300 -22.055 1.00 94.25 186 GLU A O 1
ATOM 1453 N N . THR A 1 187 ? 6.643 2.406 -24.031 1.00 95.81 187 THR A N 1
ATOM 1454 C CA . THR A 1 187 ? 7.499 1.240 -23.778 1.00 95.81 187 THR A CA 1
ATOM 1455 C C . THR A 1 187 ? 8.588 1.566 -22.765 1.00 95.81 187 THR A C 1
ATOM 1457 O O . THR A 1 187 ? 9.147 2.663 -22.777 1.00 95.81 187 THR A O 1
ATOM 1460 N N . TYR A 1 188 ? 8.957 0.593 -21.936 1.00 94.25 188 TYR A N 1
ATOM 1461 C CA . TYR A 1 188 ? 9.989 0.767 -20.916 1.00 94.25 188 TYR A CA 1
ATOM 1462 C C . TYR A 1 188 ? 10.925 -0.437 -20.818 1.00 94.25 188 TYR A C 1
ATOM 1464 O O . TYR A 1 188 ? 10.578 -1.561 -21.175 1.00 94.25 188 TYR A O 1
ATOM 1472 N N . THR A 1 189 ? 12.109 -0.217 -20.246 1.00 94.25 189 THR A N 1
ATOM 1473 C CA . THR A 1 189 ? 13.020 -1.307 -19.877 1.00 94.25 189 THR A CA 1
ATOM 1474 C C . THR A 1 189 ? 12.541 -1.980 -18.595 1.00 94.25 189 THR A C 1
ATOM 1476 O O . THR A 1 189 ? 12.348 -1.318 -17.571 1.00 94.25 189 THR A O 1
ATOM 1479 N N . GLN A 1 190 ? 12.363 -3.301 -18.626 1.00 95.50 190 GLN A N 1
ATOM 1480 C CA . GLN A 1 190 ? 11.960 -4.064 -17.445 1.00 95.50 190 GLN A CA 1
ATOM 1481 C C . GLN A 1 190 ? 13.052 -4.018 -16.364 1.00 95.50 190 GLN A C 1
ATOM 1483 O O . GLN A 1 190 ? 14.233 -4.223 -16.638 1.00 95.50 190 GLN A O 1
ATOM 1488 N N . THR A 1 191 ? 12.660 -3.729 -15.121 1.00 96.94 191 THR A N 1
ATOM 1489 C CA . THR A 1 191 ? 13.568 -3.636 -13.964 1.00 96.94 191 THR A CA 1
ATOM 1490 C C . THR A 1 191 ? 12.897 -4.194 -12.716 1.00 96.94 191 THR A C 1
ATOM 1492 O O . THR A 1 191 ? 11.668 -4.202 -12.633 1.00 96.94 191 THR A O 1
ATOM 1495 N N . SER A 1 192 ? 13.692 -4.611 -11.726 1.00 96.50 192 SER 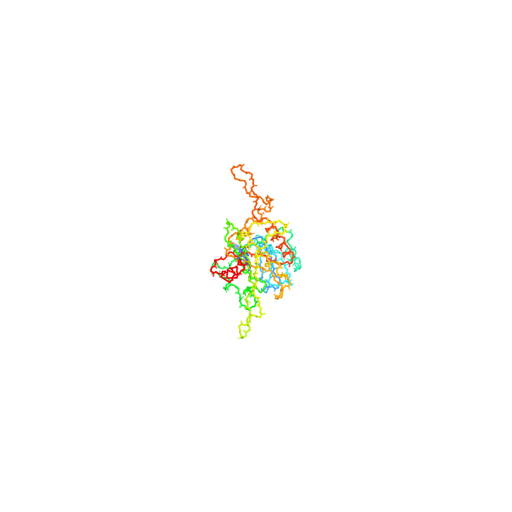A N 1
ATOM 1496 C CA . SER A 1 192 ? 13.167 -5.089 -10.436 1.00 96.50 192 SER A CA 1
ATOM 1497 C C . SER A 1 192 ? 12.317 -4.018 -9.748 1.00 96.50 192 SER A C 1
ATOM 1499 O O . SER A 1 192 ? 11.158 -4.255 -9.449 1.00 96.50 192 SER A O 1
ATOM 1501 N N . ASN A 1 193 ? 12.832 -2.789 -9.629 1.00 97.88 193 ASN A N 1
ATOM 1502 C CA . ASN A 1 193 ? 12.120 -1.662 -9.012 1.00 97.88 193 ASN A CA 1
ATOM 1503 C C . ASN A 1 193 ? 10.744 -1.400 -9.636 1.00 97.88 193 ASN A C 1
ATOM 1505 O O . ASN A 1 193 ? 9.815 -0.968 -8.956 1.00 97.88 193 ASN A O 1
ATOM 1509 N N . ARG A 1 194 ? 10.623 -1.615 -10.949 1.00 97.88 194 ARG A N 1
ATOM 1510 C CA . ARG A 1 194 ? 9.361 -1.435 -11.657 1.00 97.88 194 ARG A CA 1
ATOM 1511 C C . ARG A 1 194 ? 8.390 -2.583 -11.392 1.00 97.88 194 ARG A C 1
ATOM 1513 O O . ARG A 1 194 ? 7.213 -2.309 -11.191 1.00 97.88 194 ARG A O 1
ATOM 1520 N N . ALA A 1 195 ? 8.880 -3.823 -11.345 1.00 97.88 195 ALA A N 1
ATOM 1521 C CA . ALA A 1 195 ? 8.083 -4.985 -10.956 1.00 97.88 195 ALA A CA 1
ATOM 1522 C C . ALA A 1 195 ? 7.552 -4.856 -9.521 1.00 97.88 195 ALA A C 1
ATOM 1524 O O . ALA A 1 195 ? 6.362 -5.028 -9.290 1.00 97.88 195 ALA A O 1
ATOM 1525 N N . GLU A 1 196 ? 8.411 -4.447 -8.592 1.00 98.38 196 GLU A N 1
ATOM 1526 C CA . GLU A 1 196 ? 8.085 -4.229 -7.178 1.00 98.38 196 GLU A CA 1
ATOM 1527 C C . GLU A 1 196 ? 6.960 -3.205 -7.001 1.00 98.38 196 GLU A C 1
ATOM 1529 O O . GLU A 1 196 ? 5.953 -3.446 -6.339 1.00 98.38 196 GLU A O 1
ATOM 1534 N N . LEU A 1 197 ? 7.084 -2.055 -7.670 1.00 98.62 197 LEU A N 1
ATOM 1535 C CA . LEU A 1 197 ? 6.055 -1.019 -7.635 1.00 98.62 197 LEU A CA 1
ATOM 1536 C C . LEU A 1 197 ? 4.760 -1.469 -8.332 1.00 98.62 197 LEU A C 1
ATOM 1538 O O . LEU A 1 197 ? 3.658 -1.154 -7.877 1.00 98.62 197 LEU A O 1
ATOM 1542 N N . ARG A 1 198 ? 4.879 -2.225 -9.429 1.00 98.31 198 ARG A N 1
ATOM 1543 C CA . ARG A 1 198 ? 3.732 -2.770 -10.159 1.00 98.31 198 ARG A CA 1
ATOM 1544 C C . ARG A 1 198 ? 2.963 -3.804 -9.332 1.00 98.31 198 ARG A C 1
ATOM 1546 O O . ARG A 1 198 ? 1.739 -3.815 -9.445 1.00 98.31 198 ARG A O 1
ATOM 1553 N N . ALA A 1 199 ? 3.632 -4.588 -8.482 1.00 98.44 199 ALA A N 1
ATOM 1554 C CA . ALA A 1 199 ? 3.012 -5.555 -7.573 1.00 98.44 199 ALA A CA 1
ATOM 1555 C C . ALA A 1 199 ? 1.957 -4.903 -6.670 1.00 98.44 199 ALA A C 1
ATOM 1557 O O . ALA A 1 199 ? 0.820 -5.367 -6.584 1.00 98.44 199 ALA A O 1
ATOM 1558 N N . VAL A 1 200 ? 2.316 -3.772 -6.060 1.00 98.62 200 VAL A N 1
ATOM 1559 C CA . VAL A 1 200 ? 1.425 -2.986 -5.197 1.00 98.62 200 VAL A CA 1
ATOM 1560 C C . VAL A 1 200 ? 0.258 -2.411 -5.990 1.00 98.62 200 VAL A C 1
ATOM 1562 O O . VAL A 1 200 ? -0.891 -2.518 -5.574 1.00 98.62 200 VAL A O 1
ATOM 1565 N N . ILE A 1 201 ? 0.537 -1.822 -7.155 1.00 98.62 201 ILE A N 1
ATOM 1566 C CA . ILE A 1 201 ? -0.500 -1.251 -8.024 1.00 98.62 201 ILE A CA 1
ATOM 1567 C C . ILE A 1 201 ? -1.485 -2.336 -8.468 1.00 98.62 201 ILE A C 1
ATOM 1569 O O . ILE A 1 201 ? -2.690 -2.111 -8.449 1.00 98.62 201 ILE A O 1
ATOM 1573 N N . ALA A 1 202 ? -0.989 -3.519 -8.833 1.00 98.31 202 ALA A N 1
ATOM 1574 C CA . ALA A 1 202 ? -1.829 -4.640 -9.231 1.00 98.31 202 ALA A CA 1
ATOM 1575 C C . ALA A 1 202 ? -2.726 -5.105 -8.084 1.00 98.31 202 ALA A C 1
ATOM 1577 O O . ALA A 1 202 ? -3.910 -5.332 -8.303 1.00 98.31 202 ALA A O 1
ATOM 1578 N N . ALA A 1 203 ? -2.191 -5.186 -6.865 1.00 98.06 203 ALA A N 1
ATOM 1579 C CA . ALA A 1 203 ? -2.977 -5.518 -5.686 1.00 98.06 203 ALA A CA 1
ATOM 1580 C C . ALA A 1 203 ? -4.071 -4.475 -5.409 1.00 98.06 203 ALA A C 1
ATOM 1582 O O . ALA A 1 203 ? -5.213 -4.841 -5.149 1.00 98.06 203 ALA A O 1
ATOM 1583 N N . LEU A 1 204 ? -3.762 -3.179 -5.524 1.00 97.56 204 LEU A N 1
ATOM 1584 C CA . LEU A 1 204 ? -4.752 -2.103 -5.388 1.00 97.56 204 LEU A CA 1
ATOM 1585 C C . LEU A 1 204 ? -5.864 -2.188 -6.445 1.00 97.56 204 LEU A C 1
ATOM 1587 O O . LEU A 1 204 ? -7.011 -1.907 -6.129 1.00 97.56 204 LEU A O 1
ATOM 1591 N N . GLN A 1 205 ? -5.535 -2.598 -7.672 1.00 96.62 205 GLN A N 1
ATOM 1592 C CA . GLN A 1 205 ? -6.487 -2.755 -8.782 1.00 96.62 205 GLN A CA 1
ATOM 1593 C C . GLN A 1 205 ? -7.267 -4.077 -8.751 1.00 96.62 205 GLN A C 1
ATOM 1595 O O . GLN A 1 205 ? -8.180 -4.263 -9.552 1.00 96.62 205 GLN A O 1
ATOM 1600 N N . PHE A 1 206 ? -6.881 -5.020 -7.892 1.00 95.31 206 PHE A N 1
ATOM 1601 C CA . PHE A 1 206 ? -7.385 -6.389 -7.952 1.00 95.31 206 PHE A CA 1
ATOM 1602 C C . PHE A 1 206 ? -8.828 -6.528 -7.460 1.00 95.31 206 PHE A C 1
ATOM 1604 O O . PHE A 1 206 ? -9.596 -7.304 -8.026 1.00 95.31 206 PHE A O 1
ATOM 1611 N N . LEU A 1 207 ? -9.190 -5.792 -6.409 1.00 91.81 207 LEU A N 1
ATOM 1612 C CA . LEU A 1 207 ? -10.522 -5.785 -5.809 1.00 91.81 207 LEU A CA 1
ATOM 1613 C C . LEU A 1 207 ? -10.926 -4.348 -5.503 1.00 91.81 207 LEU A C 1
ATOM 1615 O O . LEU A 1 207 ? -10.073 -3.495 -5.255 1.00 91.81 207 LEU A O 1
ATOM 1619 N N . ASP A 1 208 ? -12.230 -4.105 -5.435 1.00 90.38 208 ASP A N 1
ATOM 1620 C CA . ASP A 1 208 ? -12.727 -2.945 -4.709 1.00 90.38 208 ASP A CA 1
ATOM 1621 C C . ASP A 1 208 ? -12.579 -3.217 -3.207 1.00 90.38 208 ASP A C 1
ATOM 1623 O O . ASP A 1 208 ? -13.426 -3.833 -2.563 1.00 90.38 208 ASP A O 1
ATOM 1627 N N . TRP A 1 209 ? -11.453 -2.782 -2.646 1.00 92.12 209 TRP A N 1
ATOM 1628 C CA . TRP A 1 209 ? -11.131 -3.002 -1.239 1.00 92.12 209 TRP A CA 1
ATOM 1629 C C . TRP A 1 209 ? -12.106 -2.312 -0.276 1.00 92.12 209 TRP A C 1
ATOM 1631 O O . TRP A 1 209 ? -12.204 -2.720 0.881 1.00 92.12 209 TRP A O 1
ATOM 1641 N N . SER A 1 210 ? -12.841 -1.293 -0.727 1.00 86.19 210 SER A N 1
ATOM 1642 C CA . SER A 1 210 ? -13.831 -0.609 0.107 1.00 86.19 210 SER A CA 1
ATOM 1643 C C . SER A 1 210 ? -15.108 -1.437 0.291 1.00 86.19 210 SER A C 1
ATOM 1645 O O . SER A 1 210 ? -15.774 -1.336 1.325 1.00 86.19 210 SER A O 1
ATOM 1647 N N . THR A 1 211 ? -15.423 -2.307 -0.671 1.00 85.25 211 THR A N 1
ATOM 1648 C CA . THR A 1 211 ? -16.627 -3.150 -0.668 1.00 85.25 211 THR A CA 1
ATOM 1649 C C . THR A 1 211 ? -16.334 -4.652 -0.608 1.00 85.25 211 THR A C 1
ATOM 1651 O O . THR A 1 211 ? -17.277 -5.439 -0.511 1.00 85.25 211 THR A O 1
ATOM 1654 N N . ASP A 1 212 ? -15.056 -5.062 -0.602 1.00 86.62 212 ASP A N 1
ATOM 1655 C CA . ASP A 1 212 ? -14.647 -6.464 -0.441 1.00 86.62 212 ASP A CA 1
ATOM 1656 C C . ASP A 1 212 ? -15.321 -7.089 0.789 1.00 86.62 212 ASP A C 1
ATOM 1658 O O . ASP A 1 212 ? -15.519 -6.457 1.839 1.00 86.62 212 ASP A O 1
ATOM 1662 N N . CYS A 1 213 ? -15.693 -8.360 0.641 1.00 65.06 213 CYS A N 1
ATOM 1663 C CA . CYS A 1 213 ? -16.316 -9.122 1.709 1.00 65.06 213 CYS A CA 1
ATOM 1664 C C . CYS A 1 213 ? -15.413 -9.100 2.954 1.00 65.06 213 CYS A C 1
ATOM 1666 O O . CYS A 1 213 ? -14.192 -9.087 2.825 1.00 65.06 213 CYS A O 1
ATOM 1668 N N . ASN A 1 214 ? -16.027 -9.110 4.151 1.00 61.81 214 ASN A N 1
ATOM 1669 C CA . ASN A 1 214 ? -15.391 -8.926 5.473 1.00 61.81 214 ASN A CA 1
ATOM 1670 C C . ASN A 1 214 ? -15.457 -7.495 6.068 1.00 61.81 214 ASN A C 1
ATOM 1672 O O . ASN A 1 214 ? -14.490 -6.989 6.630 1.00 61.81 214 ASN A O 1
ATOM 1676 N N . ARG A 1 215 ? -16.653 -6.881 6.041 1.00 62.09 215 ARG A N 1
ATOM 1677 C CA . ARG A 1 215 ? -17.011 -5.626 6.749 1.00 62.09 215 ARG A CA 1
ATOM 1678 C C . ARG A 1 215 ? -16.379 -4.327 6.210 1.00 62.09 215 ARG A C 1
ATOM 1680 O O . ARG A 1 215 ? -16.331 -3.364 6.975 1.00 62.09 215 ARG A O 1
ATOM 1687 N N . SER A 1 216 ? -15.970 -4.292 4.934 1.00 79.69 216 SER A N 1
ATOM 1688 C CA . SER A 1 216 ? -15.314 -3.148 4.270 1.00 79.69 216 SER A CA 1
ATOM 1689 C C . SER A 1 216 ? -13.960 -2.787 4.888 1.00 79.69 216 SER A C 1
ATOM 1691 O O . SER A 1 216 ? -13.886 -2.279 6.013 1.00 79.69 216 SER A O 1
ATOM 1693 N N . TRP A 1 217 ? -12.868 -3.021 4.151 1.00 88.69 217 TRP A N 1
ATOM 1694 C CA . TRP A 1 217 ? -11.528 -2.720 4.653 1.00 88.69 217 TRP A CA 1
ATOM 1695 C C . TRP A 1 217 ? -11.366 -1.227 4.916 1.00 88.69 217 TRP A C 1
ATOM 1697 O O . TRP A 1 217 ? -11.864 -0.376 4.189 1.00 88.69 217 TRP A O 1
ATOM 1707 N N . ARG A 1 218 ? -10.645 -0.899 5.984 1.00 86.69 218 ARG A N 1
ATOM 1708 C CA . ARG A 1 218 ? -10.330 0.477 6.383 1.00 86.69 218 ARG A CA 1
ATOM 1709 C C . ARG A 1 218 ? -8.850 0.780 6.307 1.00 86.69 218 ARG A C 1
ATOM 1711 O O . ARG A 1 218 ? -8.470 1.947 6.240 1.00 86.69 218 ARG A O 1
ATOM 1718 N N . SER A 1 219 ? -8.024 -0.257 6.309 1.00 90.75 219 SER A N 1
ATOM 1719 C CA . SER A 1 219 ? -6.575 -0.160 6.218 1.00 90.75 219 SER A CA 1
ATOM 1720 C C . SER A 1 219 ? -6.044 -1.338 5.407 1.00 9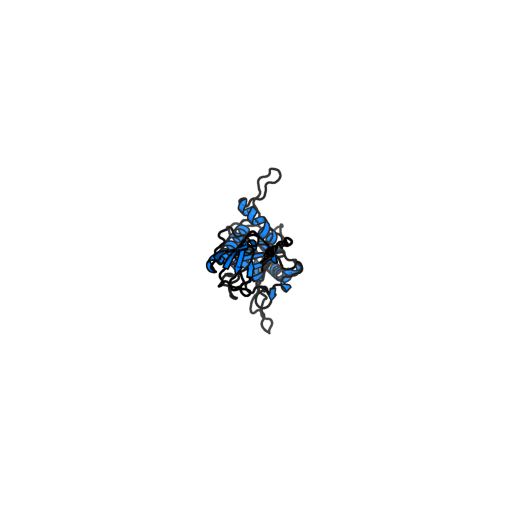0.75 219 SER A C 1
ATOM 1722 O O . SER A 1 219 ? -6.316 -2.494 5.730 1.00 90.75 219 SER A O 1
ATOM 1724 N N . LEU A 1 220 ? -5.297 -1.032 4.353 1.00 96.25 220 LEU A N 1
ATOM 1725 C CA . LEU A 1 220 ? -4.486 -1.969 3.593 1.00 96.25 220 LEU A CA 1
ATOM 1726 C C . LEU A 1 220 ? -3.030 -1.748 3.990 1.00 96.25 220 LEU A C 1
ATOM 1728 O O . LEU A 1 220 ? -2.491 -0.651 3.821 1.00 96.25 220 LEU A O 1
ATOM 1732 N N . VAL A 1 221 ? -2.385 -2.792 4.493 1.00 97.88 221 VAL A N 1
ATOM 1733 C CA . VAL A 1 221 ? -0.967 -2.784 4.845 1.00 97.88 221 VAL A CA 1
ATOM 1734 C C . VAL A 1 221 ? -0.208 -3.591 3.801 1.00 97.88 221 VAL A C 1
ATOM 1736 O O . VAL A 1 221 ? -0.331 -4.810 3.739 1.00 97.88 221 VAL A O 1
ATOM 1739 N N . PHE A 1 222 ? 0.602 -2.922 2.988 1.00 98.50 222 PHE A N 1
ATOM 1740 C CA . PHE A 1 222 ? 1.492 -3.572 2.032 1.00 98.50 222 PHE A CA 1
ATOM 1741 C C . PHE A 1 222 ? 2.801 -3.960 2.708 1.00 98.50 222 PHE A C 1
ATOM 1743 O O . PHE A 1 222 ? 3.607 -3.092 3.051 1.00 98.50 222 PHE A O 1
ATOM 1750 N N . ALA A 1 223 ? 3.006 -5.259 2.898 1.00 98.25 223 ALA A N 1
ATOM 1751 C CA . ALA A 1 223 ? 4.266 -5.833 3.338 1.00 98.25 223 ALA A CA 1
ATOM 1752 C C . ALA A 1 223 ? 5.166 -6.118 2.132 1.00 98.25 223 ALA A C 1
ATOM 1754 O O . ALA A 1 223 ? 4.798 -6.866 1.229 1.00 98.25 223 ALA A O 1
ATOM 1755 N N . THR A 1 224 ? 6.355 -5.522 2.130 1.00 98.25 224 THR A N 1
ATOM 1756 C CA . THR A 1 224 ? 7.367 -5.711 1.085 1.00 98.25 224 THR A CA 1
ATOM 1757 C C . THR A 1 224 ? 8.762 -5.591 1.685 1.00 98.25 224 THR A C 1
ATOM 1759 O O . THR A 1 224 ? 8.986 -4.801 2.606 1.00 98.25 224 THR A O 1
ATOM 1762 N N . ASP A 1 225 ? 9.716 -6.350 1.164 1.00 96.94 225 ASP A N 1
ATOM 1763 C CA . ASP A 1 225 ? 11.144 -6.195 1.447 1.00 96.94 225 ASP A CA 1
ATOM 1764 C C . ASP A 1 225 ? 11.816 -5.127 0.567 1.00 96.94 225 ASP A C 1
ATOM 1766 O O . ASP A 1 225 ? 12.942 -4.694 0.840 1.00 96.94 225 ASP A O 1
ATOM 1770 N N . SER A 1 226 ? 11.089 -4.597 -0.421 1.00 97.69 226 SER A N 1
ATOM 1771 C CA . SER A 1 226 ? 11.551 -3.537 -1.305 1.00 97.69 226 SER A CA 1
ATOM 1772 C C . SER A 1 226 ? 11.677 -2.196 -0.585 1.00 97.69 226 SER A C 1
ATOM 1774 O O . SER A 1 226 ? 10.707 -1.454 -0.385 1.00 97.69 226 SER A O 1
ATOM 1776 N N . GLU A 1 227 ? 12.913 -1.814 -0.259 1.00 96.75 227 GLU A N 1
ATOM 1777 C CA . GLU A 1 227 ? 13.210 -0.463 0.227 1.00 96.75 227 GLU A CA 1
ATOM 1778 C C . GLU A 1 227 ? 12.794 0.598 -0.804 1.00 96.75 227 GLU A C 1
ATOM 1780 O O . GLU A 1 227 ? 12.253 1.643 -0.436 1.00 96.75 227 GLU A O 1
ATOM 1785 N N . TYR A 1 228 ? 12.967 0.295 -2.100 1.00 97.50 228 TYR A N 1
ATOM 1786 C CA . TYR A 1 228 ? 12.551 1.172 -3.192 1.00 97.50 228 TYR A CA 1
ATOM 1787 C C . TYR A 1 228 ? 11.061 1.507 -3.119 1.00 97.50 228 TYR A C 1
ATOM 1789 O O . TYR A 1 228 ? 10.698 2.655 -3.356 1.00 97.50 228 TYR A O 1
ATOM 1797 N N . VAL A 1 229 ? 10.201 0.548 -2.785 1.00 98.25 229 VAL A N 1
ATOM 1798 C CA . VAL A 1 229 ? 8.763 0.799 -2.670 1.00 98.25 229 VAL A CA 1
ATOM 1799 C C . VAL A 1 229 ? 8.439 1.436 -1.324 1.00 98.25 229 VAL A C 1
ATOM 1801 O O . VAL A 1 229 ? 7.938 2.561 -1.288 1.00 98.25 229 VAL A O 1
ATOM 1804 N N . ALA A 1 230 ? 8.762 0.761 -0.217 1.00 97.56 230 ALA A N 1
ATOM 1805 C CA . ALA A 1 230 ? 8.299 1.153 1.111 1.00 97.56 230 ALA A CA 1
ATOM 1806 C C . ALA A 1 230 ? 8.801 2.542 1.539 1.00 97.56 230 ALA A C 1
ATOM 1808 O O . ALA A 1 230 ? 8.025 3.345 2.064 1.00 97.56 230 ALA A O 1
ATOM 1809 N N . VAL A 1 231 ? 10.078 2.863 1.292 1.00 96.06 231 VAL A N 1
ATOM 1810 C CA . VAL A 1 231 ? 10.660 4.159 1.685 1.00 96.06 231 VAL A CA 1
ATOM 1811 C C . VAL A 1 231 ? 10.195 5.264 0.749 1.00 96.06 231 VAL A C 1
ATOM 1813 O O . VAL A 1 231 ? 9.759 6.321 1.203 1.00 96.06 231 VAL A O 1
ATOM 1816 N N . ASN A 1 232 ? 10.237 5.048 -0.567 1.00 97.81 232 ASN A N 1
ATOM 1817 C CA . ASN A 1 232 ? 9.865 6.117 -1.490 1.00 97.81 232 ASN A CA 1
ATOM 1818 C C . ASN A 1 232 ? 8.375 6.455 -1.413 1.00 97.81 232 ASN A C 1
ATOM 1820 O O . ASN A 1 232 ? 8.043 7.642 -1.412 1.00 97.81 232 ASN A O 1
ATOM 1824 N N . ALA A 1 233 ? 7.501 5.451 -1.269 1.00 97.25 233 ALA A N 1
ATOM 1825 C CA . ALA A 1 233 ? 6.068 5.660 -1.088 1.00 97.25 233 ALA A CA 1
ATOM 1826 C C . ALA A 1 233 ? 5.764 6.491 0.168 1.00 97.25 233 ALA A C 1
ATOM 1828 O O . ALA A 1 233 ? 4.895 7.354 0.130 1.00 97.25 233 ALA A O 1
ATOM 1829 N N . THR A 1 234 ? 6.488 6.275 1.269 1.00 94.94 234 THR A N 1
ATOM 1830 C CA . THR A 1 234 ? 6.144 6.888 2.564 1.00 94.94 234 THR A CA 1
ATOM 1831 C C . THR A 1 234 ? 6.930 8.158 2.893 1.00 94.94 234 THR A C 1
ATOM 1833 O O . THR A 1 234 ? 6.450 8.986 3.666 1.00 94.94 234 THR A O 1
ATOM 1836 N N . GLU A 1 235 ? 8.107 8.363 2.293 1.00 93.38 235 GLU A N 1
ATOM 1837 C CA . GLU A 1 235 ? 9.009 9.471 2.647 1.00 93.38 235 GLU A CA 1
ATOM 1838 C C . GLU A 1 235 ? 9.311 10.426 1.484 1.00 93.38 235 GLU A C 1
ATOM 1840 O O . GLU A 1 235 ? 9.557 11.615 1.703 1.00 93.38 235 GLU A O 1
ATOM 1845 N N . ARG A 1 236 ? 9.320 9.938 0.235 1.00 95.06 236 ARG A N 1
ATOM 1846 C CA . ARG A 1 236 ? 9.797 10.721 -0.923 1.00 95.06 236 ARG A CA 1
ATOM 1847 C C . ARG A 1 236 ? 8.681 11.203 -1.835 1.00 95.06 236 ARG A C 1
ATOM 1849 O O . ARG A 1 236 ? 8.778 12.319 -2.345 1.00 95.06 236 ARG A O 1
ATOM 1856 N N . ILE A 1 237 ? 7.623 10.413 -2.008 1.00 95.38 237 ILE A N 1
ATOM 1857 C CA . ILE A 1 237 ? 6.585 10.652 -3.018 1.00 95.38 237 ILE A CA 1
ATOM 1858 C C . ILE A 1 237 ? 5.911 12.021 -2.866 1.00 95.38 237 ILE A C 1
ATOM 1860 O O . ILE A 1 237 ? 5.707 12.717 -3.856 1.00 95.38 237 ILE A O 1
ATOM 1864 N N . LYS A 1 238 ? 5.681 12.467 -1.622 1.00 93.56 238 LYS A N 1
ATOM 1865 C CA . LYS A 1 238 ? 5.132 13.795 -1.316 1.00 93.56 238 LYS A CA 1
ATOM 1866 C C . LYS A 1 238 ? 6.024 14.919 -1.833 1.00 93.56 238 LYS A C 1
ATOM 1868 O O . LYS A 1 238 ? 5.542 15.897 -2.395 1.00 93.56 238 LYS A O 1
ATOM 1873 N N . ARG A 1 239 ? 7.340 14.786 -1.646 1.00 92.56 239 ARG A N 1
ATOM 1874 C CA . ARG A 1 239 ? 8.302 15.767 -2.153 1.00 92.56 239 ARG A CA 1
ATOM 1875 C C . ARG A 1 239 ? 8.375 15.711 -3.673 1.00 92.56 239 ARG A C 1
ATOM 1877 O O . ARG A 1 239 ? 8.413 16.766 -4.287 1.00 92.56 239 ARG A O 1
ATOM 1884 N N . TRP A 1 240 ? 8.389 14.517 -4.262 1.00 95.31 240 TRP A N 1
ATOM 1885 C CA . TRP A 1 240 ? 8.426 14.361 -5.715 1.00 95.31 240 TRP A CA 1
ATOM 1886 C C . TRP A 1 240 ? 7.216 14.992 -6.390 1.00 95.31 240 TRP A C 1
ATOM 1888 O O . TRP A 1 240 ? 7.397 15.722 -7.356 1.00 95.31 240 TRP A O 1
ATOM 1898 N N . GLU A 1 241 ? 6.007 14.785 -5.873 1.00 94.19 241 GLU A N 1
ATOM 1899 C CA . GLU A 1 241 ? 4.817 15.436 -6.420 1.00 94.19 241 GLU A CA 1
ATOM 1900 C C . GLU A 1 241 ? 4.911 16.966 -6.297 1.00 94.19 241 GLU A C 1
ATOM 1902 O O . GLU A 1 241 ? 4.704 17.674 -7.283 1.00 94.19 241 GLU A O 1
ATOM 1907 N N . ALA A 1 242 ? 5.338 17.475 -5.135 1.00 91.50 242 ALA A N 1
ATOM 1908 C CA . ALA A 1 242 ? 5.517 18.910 -4.907 1.00 91.50 242 ALA A CA 1
ATOM 1909 C C . ALA A 1 242 ? 6.593 19.554 -5.804 1.00 91.50 242 ALA A C 1
ATOM 1911 O O . ALA A 1 242 ? 6.506 20.740 -6.111 1.00 91.50 242 ALA A O 1
ATOM 1912 N N . THR A 1 243 ? 7.605 18.797 -6.241 1.00 92.44 243 THR A N 1
ATOM 1913 C CA . THR A 1 243 ? 8.666 19.280 -7.142 1.00 92.44 243 THR A CA 1
ATOM 1914 C C . THR A 1 243 ? 8.392 18.983 -8.617 1.00 92.44 243 THR A C 1
ATOM 1916 O O . THR A 1 243 ? 9.306 19.071 -9.441 1.00 92.44 243 THR A O 1
ATOM 1919 N N . GLY A 1 244 ? 7.157 18.615 -8.978 1.00 93.88 244 GLY A N 1
ATOM 1920 C CA . GLY A 1 244 ? 6.795 18.304 -10.363 1.00 93.88 244 GLY A CA 1
ATOM 1921 C C . GLY A 1 244 ? 7.528 17.075 -10.905 1.00 93.88 244 GLY A C 1
ATOM 1922 O O . GLY A 1 244 ? 7.893 17.037 -12.078 1.00 93.88 244 GLY A O 1
ATOM 1923 N N . TRP A 1 245 ? 7.764 16.090 -10.038 1.00 95.75 245 TRP A N 1
ATOM 1924 C CA . TRP A 1 245 ? 8.414 14.809 -10.317 1.00 95.75 245 TRP A CA 1
ATOM 1925 C C . TRP A 1 245 ? 9.876 14.903 -10.769 1.00 95.75 245 TRP A C 1
ATOM 1927 O O . TRP A 1 245 ? 10.369 14.090 -11.554 1.00 95.75 245 TRP A O 1
ATOM 1937 N N . LYS A 1 246 ? 10.597 15.881 -10.218 1.00 93.81 246 LYS A N 1
ATOM 1938 C CA . LYS A 1 246 ? 12.028 16.098 -10.460 1.00 93.81 246 LYS A CA 1
ATOM 1939 C C . LYS A 1 246 ? 12.842 15.803 -9.206 1.00 93.81 246 LYS A C 1
ATOM 1941 O O . LYS A 1 246 ? 12.445 16.167 -8.093 1.00 93.81 246 LYS A O 1
ATOM 1946 N N . LEU A 1 247 ? 13.989 15.154 -9.390 1.00 89.88 247 LEU A N 1
ATOM 1947 C CA . LEU A 1 247 ? 14.994 14.974 -8.347 1.00 89.88 247 LEU A CA 1
ATOM 1948 C C . LEU A 1 247 ? 15.641 16.319 -7.994 1.00 89.88 247 LEU A C 1
ATOM 1950 O O . LEU A 1 247 ? 15.576 17.280 -8.754 1.00 89.88 247 LEU A O 1
ATOM 1954 N N . ALA A 1 248 ? 16.265 16.409 -6.821 1.00 85.69 248 ALA A N 1
ATOM 1955 C CA . ALA A 1 248 ? 17.009 17.613 -6.464 1.00 85.69 248 ALA A CA 1
ATOM 1956 C C . ALA A 1 248 ? 18.191 17.813 -7.431 1.00 85.69 248 ALA A C 1
ATOM 1958 O O . ALA A 1 248 ? 18.894 16.855 -7.752 1.00 85.69 248 ALA A O 1
ATOM 1959 N N . SER A 1 249 ? 18.424 19.055 -7.869 1.00 81.56 249 SER A N 1
ATOM 1960 C CA . SER A 1 249 ? 19.640 19.398 -8.617 1.00 81.56 249 SER A CA 1
ATOM 1961 C C . SER A 1 249 ? 20.872 19.105 -7.758 1.00 81.56 249 SER A C 1
ATOM 1963 O O . SER A 1 249 ? 20.895 19.406 -6.563 1.00 81.56 249 SER A O 1
ATOM 1965 N N . TYR A 1 250 ? 21.904 18.529 -8.370 1.00 79.19 250 TYR A N 1
ATOM 1966 C CA . TYR A 1 250 ? 23.183 18.270 -7.721 1.00 79.19 250 TYR A CA 1
ATOM 1967 C C . TYR A 1 250 ? 24.319 18.912 -8.517 1.00 79.19 250 TYR A C 1
ATOM 1969 O O . TYR A 1 250 ? 24.469 18.646 -9.711 1.00 79.19 250 TYR A O 1
ATOM 1977 N N . LYS A 1 251 ? 25.140 19.732 -7.842 1.00 80.88 251 LYS A N 1
ATOM 1978 C CA . LYS A 1 251 ? 26.326 20.405 -8.409 1.00 80.88 251 LYS A CA 1
ATOM 1979 C C . LYS A 1 251 ? 26.050 21.113 -9.750 1.00 80.88 251 LYS A C 1
ATOM 1981 O O . LYS A 1 251 ? 26.767 20.901 -10.721 1.00 80.88 251 LYS A O 1
ATOM 1986 N N . GLY A 1 252 ? 24.981 21.909 -9.818 1.00 77.81 252 GLY A N 1
ATOM 1987 C CA . GLY A 1 252 ? 24.651 22.713 -11.004 1.00 77.81 252 GLY A CA 1
ATOM 1988 C C . GLY A 1 252 ? 24.091 21.932 -12.200 1.00 77.81 252 GLY A C 1
ATOM 1989 O O . GLY A 1 252 ? 23.846 22.529 -13.243 1.00 77.81 252 GLY A O 1
ATOM 1990 N N . ARG A 1 253 ? 23.856 20.617 -12.077 1.00 81.06 253 ARG A N 1
ATOM 1991 C CA . ARG A 1 253 ? 23.202 19.828 -13.132 1.00 81.06 253 ARG A CA 1
ATOM 1992 C C . ARG A 1 253 ? 21.694 20.054 -13.152 1.00 81.06 253 ARG A C 1
ATOM 1994 O O . ARG A 1 253 ? 21.073 20.242 -12.101 1.00 81.06 253 ARG A O 1
ATOM 2001 N N . ALA A 1 254 ? 21.107 19.991 -14.347 1.00 83.75 254 ALA A N 1
ATOM 2002 C CA . ALA A 1 254 ? 19.660 20.021 -14.510 1.00 83.75 254 ALA A CA 1
ATOM 2003 C C . ALA A 1 254 ? 19.003 18.897 -13.673 1.00 83.75 254 ALA A C 1
ATOM 2005 O O . ALA A 1 254 ? 19.525 17.780 -13.653 1.00 83.75 254 ALA A O 1
ATOM 2006 N N . PRO A 1 255 ? 17.893 19.176 -12.962 1.00 86.94 255 PRO A N 1
ATOM 2007 C CA . PRO A 1 255 ? 17.133 18.169 -12.229 1.00 86.94 255 PRO A CA 1
ATOM 2008 C C . PRO A 1 255 ? 16.717 17.003 -13.126 1.00 86.94 255 PRO A C 1
ATOM 2010 O O . PRO A 1 255 ? 15.973 17.194 -14.089 1.00 86.94 255 PRO A O 1
ATOM 2013 N N . GLU A 1 256 ? 17.164 15.796 -12.793 1.00 91.62 256 GLU A N 1
ATOM 2014 C CA . GLU A 1 256 ? 16.732 14.597 -13.504 1.00 91.62 256 GLU A CA 1
ATOM 2015 C C . GLU A 1 256 ? 15.287 14.224 -13.128 1.00 91.62 256 GLU A C 1
ATOM 2017 O O . GLU A 1 256 ? 14.858 14.439 -11.986 1.00 91.62 256 GLU A O 1
ATOM 2022 N N . PRO A 1 257 ? 14.516 13.648 -14.065 1.00 93.88 257 PRO A N 1
ATOM 2023 C CA . PRO A 1 257 ? 13.201 13.103 -13.764 1.00 93.88 257 PRO A CA 1
ATOM 2024 C C . PRO A 1 257 ? 13.306 11.951 -12.754 1.00 93.88 257 PRO A C 1
ATOM 2026 O O . PRO A 1 257 ? 14.212 11.120 -12.815 1.00 93.88 257 PRO A O 1
ATOM 2029 N N . VAL A 1 258 ? 12.340 11.854 -11.839 1.00 96.00 258 VAL A N 1
ATOM 2030 C CA . VAL A 1 258 ? 12.197 10.671 -10.976 1.00 96.00 258 VAL A CA 1
ATOM 2031 C C . VAL A 1 258 ? 11.980 9.431 -11.861 1.00 96.00 258 VAL A C 1
ATOM 2033 O O . VAL A 1 258 ? 11.279 9.497 -12.871 1.00 96.00 258 VAL A O 1
ATOM 2036 N N . LYS A 1 259 ? 12.578 8.288 -11.515 1.00 95.56 259 LYS A N 1
ATOM 2037 C CA . LYS A 1 259 ? 12.369 7.025 -12.251 1.00 95.56 259 LYS A CA 1
ATOM 2038 C C . LYS A 1 259 ? 10.992 6.426 -11.937 1.00 95.56 259 LYS A C 1
ATOM 2040 O O . LYS A 1 259 ? 10.536 6.530 -10.801 1.00 95.56 259 LYS A O 1
ATOM 2045 N N . ASN A 1 260 ? 10.380 5.744 -12.910 1.00 97.00 260 ASN A N 1
ATOM 2046 C CA . ASN A 1 260 ? 9.057 5.097 -12.790 1.00 97.00 260 ASN A CA 1
ATOM 2047 C C . ASN A 1 260 ? 7.915 6.062 -12.407 1.00 97.00 260 ASN A C 1
ATOM 2049 O O . ASN A 1 260 ? 6.995 5.694 -11.679 1.00 97.00 260 ASN A O 1
ATOM 2053 N N . GLN A 1 261 ? 7.991 7.320 -12.854 1.00 96.12 261 GLN A N 1
ATOM 2054 C CA . GLN A 1 261 ? 6.989 8.356 -12.561 1.00 96.12 261 GLN A CA 1
ATOM 2055 C C . GLN A 1 261 ? 5.565 7.966 -12.930 1.00 96.12 261 GLN A C 1
ATOM 2057 O O . GLN A 1 261 ? 4.630 8.314 -12.221 1.00 96.12 261 GLN A O 1
ATOM 2062 N N . ASP A 1 262 ? 5.411 7.286 -14.055 1.00 97.00 262 ASP A N 1
ATOM 2063 C CA . ASP A 1 262 ? 4.142 6.790 -14.562 1.00 97.00 262 ASP A CA 1
ATOM 2064 C C . ASP A 1 262 ? 3.448 5.871 -13.545 1.00 97.00 262 ASP A C 1
ATOM 2066 O O . ASP A 1 262 ? 2.279 6.077 -13.220 1.00 97.00 262 ASP A O 1
ATOM 2070 N N . LEU A 1 263 ? 4.192 4.933 -12.952 1.00 98.31 263 LEU A N 1
ATOM 2071 C CA . LEU A 1 263 ? 3.672 4.052 -11.909 1.00 98.31 263 LEU A CA 1
ATOM 2072 C C . LEU A 1 263 ? 3.461 4.781 -10.580 1.00 98.31 263 LEU A C 1
ATOM 2074 O O . LEU A 1 263 ? 2.449 4.557 -9.926 1.00 98.31 263 LEU A O 1
ATOM 2078 N N . TRP A 1 264 ? 4.358 5.683 -10.176 1.00 98.00 264 TRP A N 1
ATOM 2079 C CA . TRP A 1 264 ? 4.162 6.448 -8.938 1.00 98.00 264 TRP A CA 1
ATOM 2080 C C . TRP A 1 264 ? 2.931 7.361 -8.993 1.00 98.00 264 TRP A C 1
ATOM 2082 O O . TRP A 1 264 ? 2.210 7.486 -8.003 1.00 98.00 264 TRP A O 1
ATOM 2092 N N . LYS A 1 265 ? 2.666 7.977 -10.150 1.00 96.56 265 LYS A N 1
ATOM 2093 C CA . LYS A 1 265 ? 1.452 8.767 -10.387 1.00 96.56 265 LYS A CA 1
ATOM 2094 C C . LYS A 1 265 ? 0.208 7.884 -10.324 1.00 96.56 265 LYS A C 1
ATOM 2096 O O . LYS A 1 265 ? -0.741 8.246 -9.636 1.00 96.56 265 LYS A O 1
ATOM 2101 N N . LEU A 1 266 ? 0.235 6.716 -10.971 1.00 97.44 266 LEU A N 1
ATOM 2102 C CA . LEU A 1 266 ? -0.862 5.748 -10.901 1.00 97.44 266 LEU A CA 1
ATOM 2103 C C . LEU A 1 266 ? -1.116 5.272 -9.462 1.00 97.44 266 LEU A C 1
ATOM 2105 O O . LEU A 1 266 ? -2.262 5.238 -9.025 1.00 97.44 266 LEU A O 1
ATOM 2109 N N . LEU A 1 267 ? -0.058 4.981 -8.699 1.00 97.94 267 LEU A N 1
ATOM 2110 C CA . LEU A 1 267 ? -0.164 4.616 -7.287 1.00 97.94 267 LEU A CA 1
ATOM 2111 C C . LEU A 1 267 ? -0.895 5.701 -6.480 1.00 97.94 267 LEU A C 1
ATOM 2113 O O . LEU A 1 267 ? -1.808 5.381 -5.723 1.00 97.94 267 LEU A O 1
ATOM 2117 N N . LEU A 1 268 ? -0.527 6.978 -6.646 1.00 96.19 268 LEU A N 1
ATOM 2118 C CA . LEU A 1 268 ? -1.194 8.079 -5.941 1.00 96.19 268 LEU A CA 1
ATOM 2119 C C . LEU A 1 268 ? -2.665 8.230 -6.335 1.00 96.19 268 LEU A C 1
ATOM 2121 O O . LEU A 1 268 ? -3.478 8.521 -5.462 1.00 96.19 268 LEU A O 1
ATOM 2125 N N . ILE A 1 269 ? -3.013 8.030 -7.610 1.00 94.38 269 ILE A N 1
ATOM 2126 C CA . ILE A 1 269 ? -4.410 8.060 -8.069 1.00 94.38 269 ILE A CA 1
ATOM 2127 C C . ILE A 1 269 ? -5.226 6.994 -7.329 1.00 94.38 269 ILE A C 1
ATOM 2129 O O . ILE A 1 269 ? -6.233 7.326 -6.708 1.00 94.38 269 ILE A O 1
ATOM 2133 N N . LEU A 1 270 ? -4.749 5.746 -7.312 1.00 95.50 270 LEU A N 1
ATOM 2134 C CA . LEU A 1 270 ? -5.446 4.629 -6.664 1.00 95.50 270 LEU A CA 1
ATOM 2135 C C . LEU A 1 270 ? -5.563 4.816 -5.143 1.00 95.50 270 LEU A C 1
ATOM 2137 O O . LEU A 1 270 ? -6.615 4.567 -4.563 1.00 95.50 270 LEU A O 1
ATOM 2141 N N . ILE A 1 271 ? -4.503 5.302 -4.487 1.00 94.06 271 ILE A N 1
ATOM 2142 C CA . ILE A 1 271 ? -4.524 5.593 -3.043 1.00 94.06 271 ILE A CA 1
ATOM 2143 C C . ILE A 1 271 ? -5.534 6.696 -2.712 1.00 94.06 271 ILE A C 1
ATOM 2145 O O . ILE A 1 271 ? -6.173 6.644 -1.663 1.00 94.06 271 ILE A O 1
ATOM 2149 N N . ARG A 1 272 ? -5.668 7.709 -3.574 1.00 89.94 272 ARG A N 1
ATOM 2150 C CA . ARG A 1 272 ? -6.628 8.804 -3.375 1.00 89.94 272 ARG A CA 1
ATOM 2151 C C . ARG A 1 272 ? -8.064 8.336 -3.551 1.00 89.94 272 ARG A C 1
ATOM 2153 O O . ARG A 1 272 ? -8.878 8.675 -2.705 1.00 89.94 272 ARG A O 1
ATOM 2160 N N . GLN A 1 273 ? -8.335 7.508 -4.557 1.00 88.19 273 GLN A N 1
ATOM 2161 C CA . GLN A 1 273 ? -9.652 6.891 -4.750 1.00 88.19 273 GLN A CA 1
ATOM 2162 C C . GLN A 1 273 ? -10.052 6.062 -3.525 1.00 88.19 273 GLN A C 1
ATOM 2164 O O . GLN A 1 273 ? -11.048 6.354 -2.876 1.00 88.19 273 GLN A O 1
ATOM 2169 N N . LEU A 1 274 ? -9.189 5.138 -3.094 1.00 89.12 274 LEU A N 1
ATOM 2170 C CA . LEU A 1 274 ? -9.425 4.362 -1.873 1.00 89.12 274 LEU A CA 1
ATOM 2171 C C . LEU A 1 274 ? -9.609 5.243 -0.635 1.00 89.12 274 LEU A C 1
ATOM 2173 O O . LEU A 1 274 ? -10.407 4.926 0.244 1.00 89.12 274 LEU A O 1
ATOM 2177 N N . ARG A 1 275 ? -8.882 6.361 -0.555 1.00 85.69 275 ARG A N 1
ATOM 2178 C CA . ARG A 1 275 ? -9.037 7.307 0.545 1.00 85.69 275 ARG A CA 1
ATOM 2179 C C . ARG A 1 275 ? -10.408 7.977 0.546 1.00 85.69 275 ARG A C 1
ATOM 2181 O O . ARG A 1 275 ? -10.959 8.158 1.631 1.00 85.69 275 ARG A O 1
ATOM 2188 N N . GLU A 1 276 ? -10.922 8.362 -0.617 1.00 81.88 276 GLU A N 1
ATOM 2189 C CA . GLU A 1 276 ? -12.275 8.912 -0.771 1.00 81.88 276 GLU A CA 1
ATOM 2190 C C . GLU A 1 276 ? -13.332 7.898 -0.311 1.00 81.88 276 GLU A C 1
ATOM 2192 O O . GLU A 1 276 ? -14.288 8.276 0.369 1.00 81.88 276 GLU A O 1
ATOM 2197 N N . ASP A 1 277 ? -13.069 6.608 -0.528 1.00 82.81 277 ASP A N 1
ATOM 2198 C CA . ASP A 1 277 ? -13.895 5.497 -0.041 1.00 82.81 277 ASP A CA 1
ATOM 2199 C C . ASP A 1 277 ? -13.647 5.140 1.443 1.00 82.81 277 ASP A C 1
ATOM 2201 O O . ASP A 1 277 ? -14.265 4.238 2.015 1.00 82.81 277 ASP A O 1
ATOM 2205 N N . GLY A 1 278 ? -12.764 5.874 2.128 1.00 80.00 278 GLY A N 1
ATOM 2206 C CA . GLY A 1 278 ? -12.477 5.700 3.552 1.00 80.00 278 GLY A CA 1
ATOM 2207 C C . GLY A 1 278 ? -11.532 4.540 3.878 1.00 80.00 278 GLY A C 1
ATOM 2208 O O . GLY A 1 278 ? -11.541 4.061 5.020 1.00 80.00 278 GLY A O 1
ATOM 2209 N N . VAL A 1 279 ? -10.723 4.109 2.907 1.00 87.44 279 VAL A N 1
ATOM 2210 C CA . VAL A 1 279 ? -9.684 3.081 3.030 1.00 87.44 279 VAL A CA 1
ATOM 2211 C C . VAL A 1 279 ? -8.298 3.729 3.056 1.00 87.44 279 VAL A C 1
ATOM 2213 O O . VAL A 1 279 ? -7.934 4.557 2.223 1.00 87.44 279 VAL A O 1
ATOM 2216 N N . ASN A 1 280 ? -7.485 3.347 4.034 1.00 90.38 280 ASN A N 1
ATOM 2217 C CA . ASN A 1 280 ? -6.102 3.784 4.149 1.00 90.38 280 ASN A CA 1
ATOM 2218 C C . ASN A 1 280 ? -5.139 2.817 3.504 1.00 90.38 280 ASN A C 1
ATOM 2220 O O . ASN A 1 280 ? -5.347 1.612 3.542 1.00 90.38 280 ASN A O 1
ATOM 2224 N N . VAL A 1 281 ? -4.025 3.357 3.020 1.00 94.81 281 VAL A N 1
ATOM 2225 C CA . VAL A 1 281 ? -2.905 2.559 2.536 1.00 94.81 281 VAL A CA 1
ATOM 2226 C C . VAL A 1 281 ? -1.674 2.857 3.384 1.00 94.81 281 VAL A C 1
ATOM 2228 O O . VAL A 1 281 ? -1.276 4.015 3.570 1.00 94.81 281 VAL A O 1
ATOM 2231 N N . ALA A 1 282 ? -1.072 1.800 3.912 1.00 96.38 282 ALA A N 1
ATOM 2232 C CA . ALA A 1 282 ? 0.167 1.847 4.662 1.00 96.38 282 ALA A CA 1
ATOM 2233 C C . ALA A 1 282 ? 1.191 0.870 4.075 1.00 96.38 282 ALA A C 1
ATOM 2235 O O . ALA A 1 282 ? 0.828 -0.173 3.542 1.00 96.38 282 ALA A O 1
ATOM 2236 N N . PHE A 1 283 ? 2.476 1.196 4.199 1.00 98.25 283 PHE A N 1
ATOM 2237 C CA . PHE A 1 283 ? 3.573 0.317 3.793 1.00 98.25 283 PHE A CA 1
ATOM 2238 C C . PHE A 1 283 ? 4.366 -0.138 5.007 1.00 98.25 283 PHE A C 1
ATOM 2240 O O . PHE A 1 283 ? 4.798 0.682 5.823 1.00 98.25 283 PHE A O 1
ATOM 2247 N N . TRP A 1 284 ? 4.598 -1.442 5.088 1.00 97.94 284 TRP A N 1
ATOM 2248 C CA . TRP A 1 284 ? 5.482 -2.065 6.053 1.00 97.94 284 TRP A CA 1
ATOM 2249 C C . TRP A 1 284 ? 6.694 -2.639 5.324 1.00 97.94 284 TRP A C 1
ATOM 2251 O O . TRP A 1 284 ? 6.591 -3.636 4.611 1.00 97.94 284 TRP A O 1
ATOM 2261 N N . ARG A 1 285 ? 7.859 -2.007 5.515 1.00 97.44 285 ARG A N 1
ATOM 2262 C CA . ARG A 1 285 ? 9.124 -2.625 5.114 1.00 97.44 285 ARG A CA 1
ATOM 2263 C C . ARG A 1 285 ? 9.407 -3.798 6.049 1.00 97.44 285 ARG A C 1
ATOM 2265 O O . ARG A 1 285 ? 9.604 -3.567 7.243 1.00 97.44 285 ARG A O 1
ATOM 2272 N N . ILE A 1 286 ? 9.442 -5.006 5.505 1.00 96.88 286 ILE A N 1
ATOM 2273 C CA . ILE A 1 286 ? 9.732 -6.237 6.244 1.00 96.88 286 ILE A CA 1
ATOM 2274 C C . ILE A 1 286 ? 11.062 -6.851 5.781 1.00 96.88 286 ILE A C 1
ATOM 2276 O O . ILE A 1 286 ? 11.496 -6.587 4.662 1.00 96.88 286 ILE A O 1
ATOM 2280 N N . PRO A 1 287 ? 11.739 -7.649 6.619 1.00 96.06 287 PRO A N 1
ATOM 2281 C CA . PRO A 1 287 ? 12.846 -8.490 6.177 1.00 96.06 287 PRO A CA 1
ATOM 2282 C C . PRO A 1 287 ? 12.408 -9.500 5.102 1.00 96.06 287 PRO A C 1
ATOM 2284 O O . PRO A 1 287 ? 11.254 -9.940 5.085 1.00 96.06 287 PRO A O 1
ATOM 2287 N N . ARG A 1 288 ? 13.327 -9.891 4.213 1.00 93.31 288 ARG A N 1
ATOM 2288 C CA . ARG A 1 288 ? 13.033 -10.781 3.073 1.00 93.31 288 ARG A CA 1
ATOM 2289 C C . ARG A 1 288 ? 12.562 -12.164 3.514 1.00 93.31 288 ARG A C 1
ATOM 2291 O O . ARG A 1 288 ? 11.663 -12.731 2.903 1.00 93.31 288 ARG A O 1
ATOM 2298 N N . GLU A 1 289 ? 13.103 -12.671 4.615 1.00 93.56 289 GLU A N 1
ATOM 2299 C CA . GLU A 1 289 ? 12.703 -13.928 5.256 1.00 93.56 289 GLU A CA 1
ATOM 2300 C C . GLU A 1 289 ? 11.239 -13.930 5.731 1.00 93.56 289 GLU A C 1
ATOM 2302 O O . GLU A 1 289 ? 10.658 -14.979 5.994 1.00 93.56 289 GLU A O 1
ATOM 2307 N N . TRP A 1 290 ? 10.599 -12.762 5.844 1.00 92.44 290 TRP A N 1
ATOM 2308 C CA . TRP A 1 290 ? 9.170 -12.672 6.153 1.00 92.44 290 TRP A CA 1
ATOM 2309 C C . TRP A 1 290 ? 8.305 -12.580 4.891 1.00 92.44 290 TRP A C 1
ATOM 2311 O O . TRP A 1 290 ? 7.091 -12.758 4.987 1.00 92.44 290 TRP A O 1
ATOM 2321 N N . 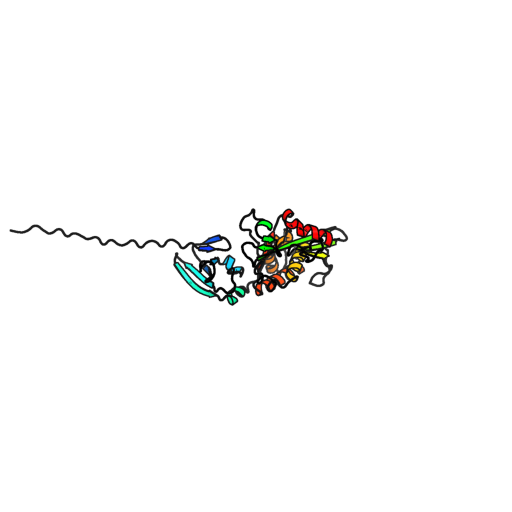ASN A 1 291 ? 8.913 -12.337 3.723 1.00 92.31 291 ASN A N 1
ATOM 2322 C CA . ASN A 1 291 ? 8.248 -12.196 2.425 1.00 92.31 291 ASN A CA 1
ATOM 2323 C C . ASN A 1 291 ? 8.387 -13.444 1.526 1.00 92.31 291 ASN A C 1
ATOM 2325 O O . ASN A 1 291 ? 8.074 -13.392 0.338 1.00 92.31 291 ASN A O 1
ATOM 2329 N N . GLU A 1 292 ? 8.820 -14.582 2.082 1.00 87.62 292 GLU A N 1
ATOM 2330 C CA . GLU A 1 292 ? 9.102 -15.825 1.337 1.00 87.62 292 GLU A CA 1
ATOM 2331 C C . GLU A 1 292 ? 7.951 -16.266 0.424 1.00 87.62 292 GLU A C 1
ATOM 2333 O O . GLU A 1 292 ? 8.181 -16.748 -0.684 1.00 87.62 292 GLU A O 1
ATOM 2338 N N . ARG A 1 293 ? 6.699 -16.058 0.862 1.00 80.75 293 ARG A N 1
ATOM 2339 C CA . ARG A 1 293 ? 5.515 -16.403 0.067 1.00 80.75 293 ARG A CA 1
ATOM 2340 C C . ARG A 1 293 ? 5.483 -15.632 -1.251 1.00 80.75 293 ARG A C 1
ATOM 2342 O O . ARG A 1 293 ? 5.255 -16.247 -2.282 1.00 80.75 293 ARG A O 1
ATOM 2349 N N . ALA A 1 294 ? 5.683 -14.314 -1.236 1.00 83.12 294 ALA A N 1
ATOM 2350 C CA . ALA A 1 294 ? 5.637 -13.514 -2.460 1.00 83.12 294 ALA A CA 1
ATOM 2351 C C . ALA A 1 294 ? 6.859 -13.784 -3.359 1.00 83.12 294 ALA A C 1
ATOM 2353 O O . ALA A 1 294 ? 6.686 -13.959 -4.569 1.00 83.12 294 ALA A O 1
ATOM 2354 N N . ASP A 1 295 ? 8.045 -13.937 -2.754 1.00 82.88 295 ASP A N 1
ATOM 2355 C CA . ASP A 1 295 ? 9.308 -14.251 -3.444 1.00 82.88 295 ASP A CA 1
ATOM 2356 C C . ASP A 1 295 ? 9.240 -15.546 -4.262 1.00 82.88 295 ASP A C 1
ATOM 2358 O O . ASP A 1 295 ? 9.657 -15.589 -5.426 1.00 82.88 295 ASP A O 1
ATOM 2362 N N . GLU A 1 296 ? 8.645 -16.601 -3.699 1.00 83.44 296 GLU A N 1
ATOM 2363 C CA . GLU A 1 296 ? 8.500 -17.879 -4.398 1.00 83.44 296 GLU A CA 1
ATOM 2364 C C . GLU A 1 296 ? 7.655 -17.745 -5.678 1.00 83.44 296 GLU A C 1
ATOM 2366 O O . GLU A 1 296 ? 7.963 -18.339 -6.719 1.00 83.44 296 GLU A O 1
ATOM 2371 N N . PHE A 1 297 ? 6.580 -16.954 -5.627 1.00 80.81 297 PHE A N 1
ATOM 2372 C CA . PHE A 1 297 ? 5.664 -16.803 -6.756 1.00 80.81 297 PHE A CA 1
ATOM 2373 C C . PHE A 1 297 ? 6.204 -15.886 -7.847 1.00 80.81 297 PHE A C 1
ATOM 2375 O O . PHE A 1 297 ? 5.908 -16.119 -9.023 1.00 80.81 297 PHE A O 1
ATOM 2382 N N . VAL A 1 298 ? 7.007 -14.889 -7.480 1.00 80.94 298 VAL A N 1
ATOM 2383 C CA . VAL A 1 298 ? 7.640 -13.967 -8.423 1.00 80.94 298 VAL A CA 1
ATOM 2384 C C . VAL A 1 298 ? 8.656 -14.668 -9.313 1.00 80.94 298 VAL A C 1
ATOM 2386 O O . VAL A 1 298 ? 8.643 -14.449 -10.525 1.00 80.94 298 VAL A O 1
ATOM 2389 N N . LYS A 1 299 ? 9.485 -15.561 -8.755 1.00 76.62 299 LYS A N 1
ATOM 2390 C CA . LYS A 1 299 ? 10.475 -16.327 -9.535 1.00 76.62 299 LYS A CA 1
ATOM 2391 C C . LYS A 1 299 ? 9.812 -17.087 -10.682 1.00 76.62 299 LYS A C 1
ATOM 2393 O O . LYS A 1 299 ? 10.277 -17.027 -11.811 1.00 76.62 299 LYS A O 1
ATOM 2398 N N . LYS A 1 300 ? 8.650 -17.684 -10.408 1.00 71.38 300 LYS A N 1
ATOM 2399 C CA . LYS A 1 300 ? 7.835 -18.411 -11.393 1.00 71.38 300 LYS A CA 1
ATOM 2400 C C . LYS A 1 300 ? 7.064 -17.507 -12.369 1.00 71.38 300 LYS A C 1
ATOM 2402 O O . LYS A 1 300 ? 6.499 -18.019 -13.324 1.00 71.38 300 LYS A O 1
ATOM 2407 N N . GLY A 1 301 ? 6.924 -16.209 -12.086 1.00 61.19 301 GLY A N 1
ATOM 2408 C CA . GLY A 1 301 ? 6.238 -15.242 -12.957 1.00 61.19 301 GLY A CA 1
ATOM 2409 C C . GLY A 1 301 ? 7.183 -14.416 -13.838 1.00 61.19 301 GLY A C 1
ATOM 2410 O O . GLY A 1 301 ? 6.728 -13.758 -14.773 1.00 61.19 301 GLY A O 1
ATOM 2411 N N . ALA A 1 302 ? 8.479 -14.410 -13.516 1.00 60.69 302 ALA A N 1
ATOM 2412 C CA . ALA A 1 302 ? 9.524 -13.749 -14.295 1.00 60.69 302 ALA A CA 1
ATOM 2413 C C . ALA A 1 302 ? 10.099 -14.641 -15.412 1.00 60.69 302 ALA A C 1
ATOM 2415 O O . ALA A 1 302 ? 10.684 -14.108 -16.357 1.00 60.69 302 ALA A O 1
ATOM 2416 N N . GLU A 1 303 ? 9.931 -15.961 -15.303 1.00 55.94 303 GLU A N 1
ATOM 2417 C CA . GLU A 1 303 ? 10.178 -16.955 -16.361 1.00 55.94 303 GLU A CA 1
ATOM 2418 C C . GLU A 1 303 ? 9.095 -16.880 -17.445 1.00 55.94 303 GLU A C 1
ATOM 2420 O O . GLU A 1 303 ? 9.481 -16.800 -18.634 1.00 55.94 303 GLU A O 1
#

pLDDT: mean 84.59, std 15.18, range [35.81, 98.62]

Secondary structure (DSSP, 8-state):
-PPPPPP----------PPPPPP--EE-TTT--EESSEEEEEESSSTTT-EEE-HHHHTTT---S-SS--EEEEEEETTEEEEEEEE-HHHHHH---S---PEEP--SSTT--HHHHEEESSSEEETTEEEEEEEEEEEEEETTTSSS-EEEEEEESSPPEE-TTS-EEE--EEEEEPPSB-TTS-B----HHHHHHHHHHHHHHHS-TTTSTTT--SEEEEEES-HHHHHIIIIIHHHHHHTTSBPPP-TTPPPPBPTTHHHHHHHHHHHHHHHHTT-EEEEEE--GGG-HHHHHHHHHHH-

Foldseek 3Di:
DDDDDDDDDDDDDDDPDDPDPDQDWAAAPPLRDIDRFFKWKWWCPPPVRRHIHDPVVLQLLCRDLDLQIKIWIWGHDPRDIDTDDIQGSVNSLQVDPDLDFAAADDDPDPPDALPNQFDADFFRAGPVHLQEGEKEKFKAWDQAVHPPIFIKIKMFGHDFDADPVRHTDGDRMDIATDDQAFPVRHGDDDHRLLRRLVRVLCVLVVDPQQPPPRNGHQEYEYEYLDPSCQVCRHPPLVVCVVVVQFDDDDPPDDTDGHPPVRSSVSVSVSQVVCSSSNHHYHYYNDHVVSNVVRVVRRVVNRD

InterPro domains:
  IPR002156 Ribonuclease H domain [PF00075] (132-302)
  IPR002156 Ribonuclease H domain [PS50879] (129-303)
  IPR012337 Ribonuclease H-like superfamily [SSF53098] (133-302)
  IPR036397 Ribonuclease H superfamily [G3DSA:3.30.420.10] (121-303)
  IPR050092 Ribonuclease H [PTHR10642] (91-302)

Radius of gyration: 27.53 Å; chains: 1; bounding box: 48×82×116 Å